Protein AF-A0A942CC70-F1 (afdb_monomer_lite)

Structure (mmCIF, N/CA/C/O backbone):
data_AF-A0A942CC70-F1
#
_entry.id   AF-A0A942CC70-F1
#
loop_
_atom_site.group_PDB
_atom_site.id
_atom_site.type_symbol
_atom_site.label_atom_id
_atom_site.label_alt_id
_atom_site.label_comp_id
_atom_site.label_asym_id
_atom_site.label_entity_id
_atom_site.label_seq_id
_atom_site.pdbx_PDB_ins_code
_atom_site.Cartn_x
_atom_site.Cartn_y
_atom_site.Cartn_z
_atom_site.occupancy
_atom_site.B_iso_or_equiv
_atom_site.auth_seq_id
_atom_site.auth_comp_id
_atom_site.auth_asym_id
_atom_site.auth_atom_id
_atom_site.pdbx_PDB_model_num
ATOM 1 N N . MET A 1 1 ? 4.344 -91.365 -15.772 1.00 37.94 1 MET A N 1
ATOM 2 C CA . MET A 1 1 ? 5.305 -90.809 -14.797 1.00 37.94 1 MET A CA 1
ATOM 3 C C . MET A 1 1 ? 4.805 -89.450 -14.337 1.00 37.94 1 MET A C 1
ATOM 5 O O . MET A 1 1 ? 4.577 -88.607 -15.185 1.00 37.94 1 MET A O 1
ATOM 9 N N . LYS A 1 2 ? 4.672 -89.314 -13.012 1.00 43.59 2 LYS A N 1
ATOM 10 C CA . LYS A 1 2 ? 4.713 -88.108 -12.162 1.00 43.59 2 LYS A CA 1
ATOM 11 C C . LYS A 1 2 ? 3.675 -86.978 -12.347 1.00 43.59 2 LYS A C 1
ATOM 13 O O . LYS A 1 2 ? 3.596 -86.308 -13.364 1.00 43.59 2 LYS A O 1
ATOM 18 N N . HIS A 1 3 ? 2.947 -86.806 -11.240 1.00 45.94 3 HIS A N 1
ATOM 19 C CA . HIS A 1 3 ? 2.042 -85.742 -10.806 1.00 45.94 3 HIS A CA 1
ATOM 20 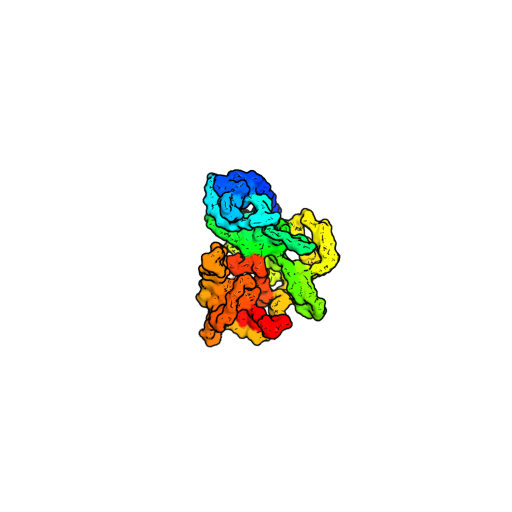C C . HIS A 1 3 ? 2.624 -84.320 -10.825 1.00 45.94 3 HIS A C 1
ATOM 22 O O . HIS A 1 3 ? 3.842 -84.167 -10.796 1.00 45.94 3 HIS A O 1
ATOM 28 N N . ILE A 1 4 ? 1.708 -83.338 -10.722 1.00 47.69 4 ILE A N 1
ATOM 29 C CA . ILE A 1 4 ? 1.671 -82.104 -9.883 1.00 47.69 4 ILE A CA 1
ATOM 30 C C . ILE A 1 4 ? 0.889 -81.058 -10.717 1.00 47.69 4 ILE A C 1
ATOM 32 O O . ILE A 1 4 ? 1.300 -80.746 -11.822 1.00 47.69 4 ILE A O 1
ATOM 36 N N . GLY A 1 5 ? -0.289 -80.532 -10.367 1.00 43.38 5 GLY A N 1
ATOM 37 C CA . GLY A 1 5 ? -0.848 -80.207 -9.057 1.00 43.38 5 GLY A CA 1
ATOM 38 C C . GLY A 1 5 ? -0.634 -78.718 -8.774 1.00 43.38 5 GLY A C 1
ATOM 39 O O . GLY A 1 5 ? 0.308 -78.396 -8.066 1.00 43.38 5 GLY A O 1
ATOM 40 N N . TRP A 1 6 ? -1.461 -77.819 -9.326 1.00 40.19 6 TRP A N 1
ATOM 41 C CA . TRP A 1 6 ? -1.481 -76.401 -8.933 1.00 40.19 6 TRP A CA 1
ATOM 42 C C . TRP A 1 6 ? -2.909 -75.952 -8.620 1.00 40.19 6 TRP A C 1
ATOM 44 O O . TRP A 1 6 ? -3.790 -75.920 -9.476 1.00 40.19 6 TRP A O 1
ATOM 54 N N . VAL A 1 7 ? -3.103 -75.660 -7.337 1.00 46.66 7 VAL A N 1
ATOM 55 C CA . VAL A 1 7 ? -4.292 -75.082 -6.717 1.00 46.66 7 VAL A CA 1
ATOM 56 C C . VAL A 1 7 ? -4.230 -73.570 -6.930 1.00 46.66 7 VAL A C 1
ATOM 58 O O . VAL A 1 7 ? -3.264 -72.934 -6.516 1.00 46.66 7 VAL A O 1
ATOM 61 N N . ALA A 1 8 ? -5.249 -72.988 -7.562 1.00 51.84 8 ALA A N 1
ATOM 62 C CA . ALA A 1 8 ? -5.415 -71.540 -7.631 1.00 51.84 8 ALA A CA 1
ATOM 63 C C . ALA A 1 8 ? -6.085 -71.054 -6.336 1.00 51.84 8 ALA A C 1
ATOM 65 O O . ALA A 1 8 ? -7.255 -71.342 -6.087 1.00 51.84 8 ALA A O 1
ATOM 66 N N . PHE A 1 9 ? -5.319 -70.354 -5.498 1.00 47.84 9 PHE A N 1
ATOM 67 C CA . PHE A 1 9 ? -5.803 -69.707 -4.281 1.00 47.84 9 PHE A CA 1
ATOM 68 C C . PHE A 1 9 ? -6.252 -68.271 -4.587 1.00 47.84 9 PHE A C 1
ATOM 70 O O . PHE A 1 9 ? -5.557 -67.514 -5.263 1.00 47.84 9 PHE A O 1
ATOM 77 N N . LEU A 1 10 ? -7.433 -67.931 -4.074 1.00 47.75 10 LEU A N 1
ATOM 78 C CA . LEU A 1 10 ? -8.076 -66.619 -4.084 1.00 47.75 10 LEU A CA 1
ATOM 79 C C . LEU A 1 10 ? -7.203 -65.508 -3.480 1.00 47.75 10 LEU A C 1
ATOM 81 O O . LEU A 1 10 ? -6.638 -65.678 -2.402 1.00 47.75 10 LEU A O 1
ATOM 85 N N . LEU A 1 11 ? -7.246 -64.322 -4.092 1.00 45.75 11 LEU A N 1
ATOM 86 C CA . LEU A 1 11 ? -6.985 -63.044 -3.425 1.00 45.75 11 LEU A CA 1
ATOM 87 C C . LEU A 1 11 ? -7.997 -62.011 -3.944 1.00 45.75 11 LEU A C 1
ATOM 89 O O . LEU A 1 11 ? -7.770 -61.308 -4.924 1.00 45.75 11 LEU A O 1
ATOM 93 N N . PHE A 1 12 ? -9.161 -61.972 -3.293 1.00 42.53 12 PHE A N 1
ATOM 94 C CA . PHE A 1 12 ? -10.112 -60.867 -3.399 1.00 42.53 12 PHE A CA 1
ATOM 95 C C . PHE A 1 12 ? -9.560 -59.706 -2.562 1.00 42.53 12 PHE A C 1
ATOM 97 O O . PHE A 1 12 ? -9.617 -59.732 -1.333 1.00 42.53 12 PHE A O 1
ATOM 104 N N . GLY A 1 13 ? -8.981 -58.706 -3.224 1.00 44.56 13 GLY A N 1
ATOM 105 C CA . GLY A 1 13 ? -8.627 -57.439 -2.595 1.00 44.56 13 GLY A CA 1
ATOM 106 C C . GLY A 1 13 ? -9.886 -56.609 -2.357 1.00 44.56 13 GLY A C 1
ATOM 107 O O . GLY A 1 13 ? -10.502 -56.130 -3.306 1.00 44.56 13 GLY A O 1
ATOM 108 N N . VAL A 1 14 ? -10.272 -56.442 -1.094 1.00 46.81 14 VAL A N 1
ATOM 109 C CA . VAL A 1 14 ? -11.284 -55.466 -0.679 1.00 46.81 14 VAL A CA 1
ATOM 110 C C . VAL A 1 14 ? -10.642 -54.080 -0.751 1.00 46.81 14 VAL A C 1
ATOM 112 O O . VAL A 1 14 ? -9.841 -53.707 0.103 1.00 46.81 14 VAL A O 1
ATOM 115 N N . LEU A 1 15 ? -10.971 -53.324 -1.799 1.00 44.62 15 LEU A N 1
ATOM 116 C CA . LEU A 1 15 ? -10.718 -51.887 -1.882 1.00 44.62 15 LEU A CA 1
ATOM 117 C C . LEU A 1 15 ? -11.630 -51.189 -0.868 1.00 44.62 15 LEU A C 1
ATOM 119 O O . LEU A 1 15 ? -12.802 -50.937 -1.136 1.00 44.62 15 LEU A O 1
ATOM 123 N N . VAL A 1 16 ? -11.094 -50.903 0.317 1.00 48.12 16 VAL A N 1
ATOM 124 C CA . VAL A 1 16 ? -11.711 -49.961 1.253 1.00 48.12 16 VAL A CA 1
ATOM 125 C C . VAL A 1 16 ? -11.539 -48.576 0.639 1.00 48.12 16 VAL A C 1
ATOM 127 O O . VAL A 1 16 ? -10.457 -47.992 0.689 1.00 48.12 16 VAL A O 1
ATOM 130 N N . GLY A 1 17 ? -12.591 -48.085 -0.015 1.00 43.41 17 GLY A N 1
ATOM 131 C CA . GLY A 1 17 ? -12.672 -46.699 -0.449 1.00 43.41 17 GLY A CA 1
ATOM 132 C C . GLY A 1 17 ? -12.581 -45.804 0.779 1.00 43.41 17 GLY A C 1
ATOM 133 O O . GLY A 1 17 ? -13.480 -45.803 1.616 1.00 43.41 17 GLY A O 1
ATOM 134 N N . ALA A 1 18 ? -11.476 -45.076 0.911 1.00 48.75 18 ALA A N 1
ATOM 135 C CA . ALA A 1 18 ? -11.402 -43.960 1.834 1.00 48.75 18 ALA A CA 1
ATOM 136 C C . ALA A 1 18 ? -12.346 -42.880 1.296 1.00 48.75 18 ALA A C 1
ATOM 138 O O . ALA A 1 18 ? -11.991 -42.134 0.385 1.00 48.75 18 ALA A O 1
ATOM 139 N N . GLU A 1 19 ? -13.570 -42.840 1.818 1.00 44.28 19 GLU A N 1
ATOM 140 C CA . GLU A 1 19 ? -14.441 -41.683 1.668 1.00 44.28 19 GLU A CA 1
ATOM 141 C C . GLU A 1 19 ? -13.730 -40.507 2.338 1.00 44.28 19 GLU A C 1
ATOM 143 O O . GLU A 1 19 ? -13.693 -40.374 3.563 1.00 44.28 19 GLU A O 1
ATOM 148 N N . THR A 1 20 ? -13.089 -39.668 1.529 1.00 46.25 20 THR A N 1
ATOM 149 C CA . THR A 1 20 ? -12.681 -38.336 1.945 1.00 46.25 20 THR A CA 1
ATOM 150 C C . THR A 1 20 ? -13.954 -37.590 2.310 1.00 46.25 20 THR A C 1
ATOM 152 O O . THR A 1 20 ? -14.669 -37.082 1.450 1.00 46.25 20 THR A O 1
ATOM 155 N N . ILE A 1 21 ? -14.256 -37.553 3.608 1.00 44.88 21 ILE A N 1
ATOM 156 C CA . ILE A 1 21 ? -15.253 -36.654 4.176 1.00 44.88 21 ILE A CA 1
ATOM 157 C C . ILE A 1 21 ? -14.775 -35.247 3.818 1.00 44.88 21 ILE A C 1
ATOM 159 O O . ILE A 1 21 ? -13.877 -34.700 4.459 1.00 44.88 21 ILE A O 1
ATOM 163 N N . ALA A 1 22 ? -15.324 -34.690 2.739 1.00 43.44 22 ALA A N 1
ATOM 164 C CA . ALA A 1 22 ? -15.139 -33.299 2.388 1.00 43.44 22 ALA A CA 1
ATOM 165 C C . ALA A 1 22 ? -15.713 -32.494 3.553 1.00 43.44 22 ALA A C 1
ATOM 167 O O . ALA A 1 22 ? -16.931 -32.405 3.719 1.00 43.44 22 ALA A O 1
ATOM 168 N N . MET A 1 23 ? -14.833 -31.983 4.419 1.00 41.12 23 MET A N 1
ATOM 169 C CA . MET A 1 23 ? -15.261 -31.085 5.476 1.00 41.12 23 MET A CA 1
ATOM 170 C C . MET A 1 23 ? -15.989 -29.917 4.805 1.00 41.12 23 MET A C 1
ATOM 172 O O . MET A 1 23 ? -15.429 -29.319 3.881 1.00 41.12 23 MET A O 1
ATOM 176 N N . PRO A 1 24 ? -17.233 -29.608 5.209 1.00 43.09 24 PRO A N 1
ATOM 177 C CA . PRO A 1 24 ? -17.956 -28.482 4.648 1.00 43.09 24 PRO A CA 1
ATOM 178 C C . PRO A 1 24 ? -17.124 -27.226 4.890 1.00 43.09 24 PRO A C 1
ATOM 180 O O . PRO A 1 24 ? -16.902 -26.831 6.037 1.00 43.09 24 PRO A O 1
ATOM 183 N N . GLN A 1 25 ? -16.623 -26.625 3.809 1.00 42.81 25 GLN A N 1
ATOM 184 C CA . GLN A 1 25 ? -15.933 -25.349 3.905 1.00 42.81 25 GLN A CA 1
ATOM 185 C C . GLN A 1 25 ? -16.930 -24.331 4.473 1.00 42.81 25 GLN A C 1
ATOM 187 O O . GLN A 1 25 ? -18.039 -24.211 3.938 1.00 42.81 25 GLN A O 1
ATOM 192 N N . PRO A 1 26 ? -16.597 -23.624 5.567 1.00 48.22 26 PRO A N 1
ATOM 193 C CA . PRO A 1 26 ? -17.474 -22.594 6.091 1.00 48.22 26 PRO A CA 1
ATOM 194 C C . PRO A 1 26 ? -17.706 -21.570 4.982 1.00 48.22 26 PRO A C 1
ATOM 196 O O . PRO A 1 26 ? -16.753 -21.020 4.433 1.00 48.22 26 PRO A O 1
ATOM 199 N N . ALA A 1 27 ? -18.976 -21.343 4.634 1.00 49.72 27 ALA A N 1
ATOM 200 C CA . ALA A 1 27 ? -19.355 -20.322 3.670 1.00 49.72 27 ALA A CA 1
ATOM 201 C C . ALA A 1 27 ? -18.662 -19.011 4.062 1.00 49.72 27 ALA A C 1
ATOM 203 O O . ALA A 1 27 ? -18.866 -18.509 5.173 1.00 49.72 27 ALA A O 1
ATOM 204 N N . SER A 1 28 ? -17.799 -18.515 3.172 1.00 51.44 28 SER A N 1
ATOM 205 C CA . SER A 1 28 ? -17.046 -17.279 3.364 1.00 51.44 28 SER A CA 1
ATOM 206 C C . SER A 1 28 ? -18.022 -16.177 3.774 1.00 51.44 28 SER A C 1
ATOM 208 O O . SER A 1 28 ? -18.921 -15.799 3.019 1.00 51.44 28 SER A O 1
ATOM 210 N N . LYS A 1 29 ? -17.901 -15.718 5.023 1.00 66.44 29 LYS A N 1
ATOM 211 C CA . LYS A 1 29 ? -18.723 -14.622 5.530 1.00 66.44 29 LYS A CA 1
ATOM 212 C C . LYS A 1 29 ? -18.276 -13.361 4.809 1.00 66.44 29 LYS A C 1
ATOM 214 O O . LYS A 1 29 ? -17.082 -13.080 4.750 1.00 66.44 29 LYS A O 1
ATOM 219 N N . GLN A 1 30 ? -19.241 -12.619 4.270 1.00 75.75 30 GLN A N 1
ATOM 220 C CA . GLN A 1 30 ? -18.970 -11.319 3.672 1.00 75.75 30 GLN A CA 1
ATOM 221 C C . GLN A 1 30 ? -18.180 -10.427 4.647 1.00 75.75 30 GLN A C 1
ATOM 223 O O . GLN A 1 30 ? -18.385 -10.540 5.865 1.00 75.75 30 GLN A O 1
ATOM 228 N N . PRO A 1 31 ? -17.310 -9.547 4.119 1.00 85.12 31 PRO A N 1
ATOM 229 C CA . PRO A 1 31 ? -16.595 -8.572 4.925 1.00 85.12 31 PRO A CA 1
ATOM 230 C C . PRO A 1 31 ? -17.557 -7.814 5.849 1.00 85.12 31 PRO A C 1
ATOM 232 O O . PRO A 1 31 ? -18.633 -7.390 5.422 1.00 85.12 31 PRO A O 1
ATOM 235 N N . ARG A 1 32 ? -17.191 -7.638 7.122 1.00 90.94 32 ARG A N 1
ATOM 236 C CA . ARG A 1 32 ? -17.987 -6.825 8.055 1.00 90.94 32 ARG A CA 1
ATOM 237 C C . ARG A 1 32 ? -17.405 -5.432 8.150 1.00 90.94 32 ARG A C 1
ATOM 239 O O . ARG A 1 32 ? -16.282 -5.272 8.616 1.00 90.94 32 ARG A O 1
ATOM 246 N N . LEU A 1 33 ? -18.190 -4.446 7.730 1.00 93.31 33 LEU A N 1
ATOM 247 C CA . LEU A 1 33 ? -17.786 -3.049 7.709 1.00 93.31 33 LEU A CA 1
ATOM 248 C C . LEU A 1 33 ? -18.341 -2.286 8.914 1.00 93.31 33 LEU A C 1
ATOM 250 O O . LEU A 1 33 ? -19.533 -2.357 9.215 1.00 93.31 33 LEU A O 1
ATOM 254 N N . TYR A 1 34 ? -17.480 -1.508 9.557 1.00 96.88 34 TYR A N 1
ATOM 255 C CA . TYR A 1 34 ? -17.795 -0.716 10.734 1.00 96.88 34 TYR A CA 1
ATOM 256 C C . TYR A 1 34 ? -17.445 0.754 10.503 1.00 96.88 34 TYR A C 1
ATOM 258 O O . TYR A 1 34 ? -16.394 1.082 9.951 1.00 96.88 34 TYR A O 1
ATOM 266 N N . LYS A 1 35 ? -18.324 1.648 10.963 1.00 96.06 35 LYS A N 1
ATOM 267 C CA . LYS A 1 35 ? -18.142 3.102 10.891 1.00 96.06 35 LYS A CA 1
ATOM 268 C C . LYS A 1 35 ? -17.915 3.688 12.287 1.00 96.06 35 LYS A C 1
ATOM 270 O O . LYS A 1 35 ? -18.495 3.185 13.255 1.00 96.06 35 LYS A O 1
ATOM 275 N N . PRO A 1 36 ? -17.085 4.732 12.412 1.00 97.69 36 PRO A N 1
ATOM 276 C CA . PRO A 1 36 ? -16.727 5.293 13.700 1.00 97.69 36 PRO A CA 1
ATOM 277 C C . PRO A 1 36 ? -17.856 6.120 14.303 1.00 97.69 36 PRO A C 1
ATOM 279 O O . PRO A 1 36 ? -18.685 6.717 13.619 1.00 97.69 36 PRO A O 1
ATOM 282 N N . SER A 1 37 ? -17.847 6.178 15.628 1.00 97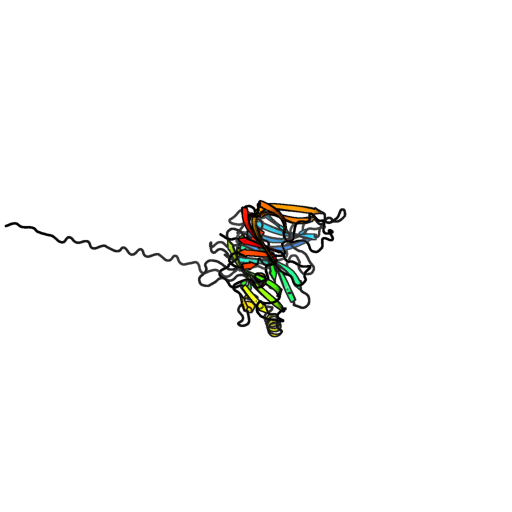.56 37 SER A N 1
ATOM 283 C CA . SER A 1 37 ? -18.745 6.993 16.443 1.00 97.56 37 SER A CA 1
ATOM 284 C C . SER A 1 37 ? -17.920 7.912 17.345 1.00 97.56 37 SER A C 1
ATOM 286 O O . SER A 1 37 ? -16.841 7.496 17.773 1.00 97.56 37 SER A O 1
ATOM 288 N N . PRO A 1 38 ? -18.381 9.138 17.658 1.00 97.88 38 PRO A N 1
ATOM 289 C CA . PRO A 1 38 ? -17.680 10.016 18.593 1.00 97.88 38 PRO A CA 1
ATOM 290 C C . PRO A 1 38 ? -17.299 9.309 19.900 1.00 97.88 38 PRO A C 1
ATOM 292 O O . PRO A 1 38 ? -18.074 8.530 20.470 1.00 97.88 38 PRO A O 1
ATOM 295 N N . ALA A 1 39 ? -16.104 9.602 20.398 1.00 96.75 39 ALA A N 1
ATOM 296 C CA . ALA A 1 39 ? -15.567 9.049 21.627 1.00 96.75 39 ALA A CA 1
ATOM 297 C C . ALA A 1 39 ? -14.959 10.150 22.492 1.00 96.75 39 ALA A C 1
ATOM 299 O O . ALA A 1 39 ? -14.573 11.205 22.011 1.00 96.75 39 ALA A O 1
ATOM 300 N N . LYS A 1 40 ? -14.846 9.871 23.789 1.00 94.31 40 LYS A N 1
ATOM 301 C CA . LYS A 1 40 ? -13.978 10.629 24.686 1.00 94.31 40 LYS A CA 1
ATOM 302 C C . LYS A 1 40 ? -12.866 9.699 25.132 1.00 94.31 40 LYS A C 1
ATOM 304 O O . LYS A 1 40 ? -13.157 8.613 25.641 1.00 94.31 40 LYS A O 1
ATOM 309 N N . ILE A 1 41 ? -11.629 10.116 24.912 1.00 91.88 41 ILE A N 1
ATOM 310 C CA . ILE A 1 41 ? -10.421 9.426 25.357 1.00 91.88 41 ILE A CA 1
ATOM 311 C C . ILE A 1 41 ? -9.627 10.466 26.142 1.00 91.88 41 ILE A C 1
ATOM 313 O O . ILE A 1 41 ? -9.479 11.596 25.682 1.00 91.88 41 ILE A O 1
ATOM 317 N N . ALA A 1 42 ? -9.199 10.122 27.358 1.00 88.94 42 ALA A N 1
ATOM 318 C CA . ALA A 1 42 ? -8.385 11.030 28.164 1.00 88.94 42 ALA A CA 1
ATOM 319 C C . ALA A 1 42 ? -7.141 11.448 27.366 1.00 88.94 42 ALA A C 1
ATOM 321 O O . ALA A 1 42 ? -6.615 10.605 26.653 1.00 88.94 42 ALA A O 1
ATOM 322 N N . THR A 1 43 ? -6.714 12.709 27.502 1.00 87.81 43 THR A N 1
ATOM 323 C CA . THR A 1 43 ? -5.572 13.343 26.798 1.00 87.81 43 THR A CA 1
ATOM 324 C C . THR A 1 43 ? -5.742 13.626 25.298 1.00 87.81 43 THR A C 1
ATOM 326 O O . THR A 1 43 ? -4.810 14.136 24.683 1.00 87.81 43 THR A O 1
ATOM 329 N N . PHE A 1 44 ? -6.915 13.364 24.711 1.00 93.62 44 PHE A N 1
ATOM 330 C CA . PHE A 1 44 ? -7.210 13.690 23.310 1.00 93.62 44 PHE A CA 1
ATOM 331 C C . PHE A 1 44 ? -8.331 14.731 23.213 1.00 93.62 44 PHE A C 1
ATOM 333 O O . PHE A 1 44 ? -9.326 14.647 23.939 1.00 93.62 44 PHE A O 1
ATOM 340 N N . GLU A 1 45 ? -8.169 15.707 22.319 1.00 94.12 45 GLU A N 1
ATOM 341 C CA . GLU A 1 45 ? -9.143 16.792 22.117 1.00 94.12 45 GLU A CA 1
ATOM 342 C C . GLU A 1 45 ? -10.306 16.387 21.200 1.00 94.12 45 GLU A C 1
ATOM 344 O O . GLU A 1 45 ? -11.439 16.825 21.398 1.00 94.12 45 GLU A O 1
ATOM 349 N N . ASP A 1 46 ? -10.043 15.493 20.245 1.00 95.88 46 ASP A N 1
ATOM 350 C CA . ASP A 1 46 ? -11.036 14.896 19.356 1.00 95.88 46 ASP A CA 1
ATOM 351 C C . ASP A 1 46 ? -10.747 13.404 19.195 1.00 95.88 46 ASP A C 1
ATOM 353 O O . ASP A 1 46 ? -9.592 12.979 19.098 1.00 95.88 46 ASP A O 1
ATOM 357 N N . ALA A 1 47 ? -11.798 12.591 19.199 1.00 97.56 47 ALA A N 1
ATOM 358 C CA . ALA A 1 47 ? -11.677 11.153 19.056 1.00 97.56 47 ALA A CA 1
ATOM 359 C C . ALA A 1 47 ? -12.955 10.528 18.499 1.00 97.56 47 ALA A C 1
ATOM 361 O O . ALA A 1 47 ? -14.080 10.878 18.869 1.00 97.56 47 ALA A O 1
ATOM 362 N N . ALA A 1 48 ? -12.780 9.493 17.686 1.00 98.38 48 ALA A N 1
ATOM 363 C CA . ALA A 1 48 ? -13.851 8.586 17.317 1.00 98.38 48 ALA A CA 1
ATOM 364 C C . ALA A 1 48 ? -13.390 7.137 17.460 1.00 98.38 48 ALA A C 1
ATOM 366 O O . ALA A 1 48 ? -12.200 6.825 17.433 1.00 98.38 48 ALA A O 1
ATOM 367 N N . ARG A 1 49 ? -14.352 6.238 17.654 1.00 97.81 49 ARG A N 1
ATOM 368 C CA . ARG A 1 49 ? -14.101 4.823 17.910 1.00 97.81 49 ARG A CA 1
ATOM 369 C C . ARG A 1 49 ? -15.052 3.917 17.163 1.00 97.81 49 ARG A C 1
ATOM 371 O O . ARG A 1 49 ? -16.238 4.221 17.005 1.00 97.81 49 ARG A O 1
ATOM 378 N N . ILE A 1 50 ? -14.528 2.752 16.830 1.00 98.38 50 ILE A N 1
ATOM 379 C CA . ILE A 1 50 ? -15.264 1.589 16.365 1.00 98.38 50 ILE A CA 1
ATOM 380 C C . ILE A 1 50 ? -15.165 0.516 17.441 1.00 98.38 50 ILE A C 1
ATOM 382 O O . ILE A 1 50 ? -14.072 0.192 17.904 1.00 98.38 50 ILE A O 1
ATOM 386 N N . ALA A 1 51 ? -16.311 -0.028 17.847 1.00 97.44 51 ALA A N 1
ATOM 387 C CA . ALA A 1 51 ? -16.376 -1.190 18.722 1.00 97.44 51 ALA A CA 1
ATOM 388 C C . ALA A 1 51 ? -16.567 -2.455 17.878 1.00 97.44 51 ALA A C 1
ATOM 390 O O . ALA A 1 51 ? -17.492 -2.534 17.072 1.00 97.44 51 ALA A O 1
ATOM 391 N N . LEU A 1 52 ? -15.701 -3.438 18.097 1.00 96.62 52 LEU A N 1
ATOM 392 C CA . LEU A 1 52 ? -15.718 -4.746 17.453 1.00 96.62 52 LEU A CA 1
ATOM 393 C C . LEU A 1 52 ? -16.144 -5.827 18.457 1.00 96.62 52 LEU A C 1
ATOM 395 O O . LEU A 1 52 ? -16.240 -5.601 19.670 1.00 96.62 52 LEU A O 1
ATOM 399 N N . ALA A 1 53 ? -16.396 -7.035 17.953 1.00 92.88 53 ALA A N 1
ATOM 400 C CA . ALA A 1 53 ? -16.705 -8.182 18.800 1.00 92.88 53 ALA A CA 1
ATOM 401 C C . ALA A 1 53 ? -15.557 -8.490 19.783 1.00 92.88 53 ALA A C 1
ATOM 403 O O . ALA A 1 53 ? -14.385 -8.237 19.496 1.00 92.88 53 ALA A O 1
ATOM 404 N N . GLY A 1 54 ? -15.892 -9.056 20.949 1.00 92.44 54 GLY A N 1
ATOM 405 C CA . GLY A 1 54 ? -14.906 -9.403 21.983 1.00 92.44 54 GLY A CA 1
ATOM 406 C C . GLY A 1 54 ? -14.366 -8.204 22.774 1.00 92.44 54 GLY A C 1
ATOM 407 O O . GLY A 1 54 ? -13.302 -8.299 23.384 1.00 92.44 54 GLY A O 1
ATOM 408 N N . GLY A 1 55 ? -15.075 -7.068 22.745 1.00 94.94 55 GLY A N 1
ATOM 409 C CA . GLY A 1 55 ? -14.705 -5.858 23.485 1.00 94.94 55 GLY A CA 1
ATOM 410 C C . GLY A 1 55 ? -13.492 -5.117 22.920 1.00 94.94 55 GLY A C 1
ATOM 411 O O . GLY A 1 55 ? -12.982 -4.214 23.587 1.00 94.94 55 GLY A O 1
ATOM 412 N N . LEU A 1 56 ? -13.037 -5.496 21.721 1.00 97.44 56 LEU A N 1
ATOM 413 C CA . LEU A 1 56 ? -11.973 -4.817 20.996 1.00 97.44 56 LEU A CA 1
ATOM 414 C C . LEU A 1 56 ? -12.488 -3.484 20.439 1.00 97.44 56 LEU A C 1
ATOM 416 O O . LEU A 1 56 ? -13.639 -3.373 20.013 1.00 97.44 56 LEU A O 1
ATOM 420 N N . ARG A 1 57 ? -11.646 -2.456 20.457 1.00 97.75 57 ARG A N 1
ATOM 421 C CA . ARG A 1 57 ? -11.949 -1.122 19.944 1.00 97.75 57 ARG A CA 1
ATOM 422 C C . ARG A 1 57 ? -10.778 -0.608 19.125 1.00 97.75 57 ARG A C 1
ATOM 424 O O . ARG A 1 57 ? -9.636 -0.776 19.541 1.00 97.75 57 ARG A O 1
ATOM 431 N N . VAL A 1 58 ? -11.084 0.048 18.013 1.00 98.25 58 VAL A N 1
ATOM 432 C CA . VAL A 1 58 ? -10.123 0.824 17.224 1.00 98.25 58 VAL A CA 1
ATOM 433 C C . VAL A 1 58 ? -10.563 2.277 17.289 1.00 98.25 58 VAL A C 1
ATOM 435 O O . VAL A 1 58 ? -11.700 2.601 16.939 1.00 98.25 58 VAL A O 1
ATOM 438 N N . CYS A 1 59 ? -9.686 3.139 17.777 1.00 98.25 59 CYS A N 1
ATOM 439 C CA . CYS A 1 59 ? -9.943 4.561 17.933 1.00 98.25 59 CYS A CA 1
ATOM 440 C C . CYS A 1 59 ? -8.991 5.354 17.048 1.00 98.25 59 CYS A C 1
ATOM 442 O O . CYS A 1 59 ? -7.828 4.985 16.943 1.00 98.25 59 CYS A O 1
ATOM 444 N N . LYS A 1 60 ? -9.470 6.459 16.481 1.00 98.38 60 LYS A N 1
ATOM 445 C CA . LYS A 1 60 ? -8.636 7.517 15.909 1.00 98.38 60 LYS A CA 1
ATOM 446 C C . LYS A 1 60 ? -8.797 8.751 16.781 1.00 98.38 60 LYS A C 1
ATOM 448 O O . LYS A 1 60 ? -9.932 9.131 17.078 1.00 98.38 60 LYS A O 1
ATOM 453 N N . ALA A 1 61 ? -7.694 9.336 17.224 1.00 97.50 61 ALA A N 1
ATOM 454 C CA . ALA A 1 61 ? -7.718 10.437 18.174 1.00 97.50 61 ALA A CA 1
ATOM 455 C C . ALA A 1 61 ? -6.612 11.458 17.899 1.00 97.50 61 ALA A C 1
ATOM 457 O O . ALA A 1 61 ? -5.540 11.096 17.417 1.00 97.50 61 ALA A O 1
ATOM 458 N N . LYS A 1 62 ? -6.890 12.725 18.209 1.00 96.56 62 LYS A N 1
ATOM 459 C CA . LYS A 1 62 ? -5.974 13.856 18.042 1.00 96.56 62 LYS A CA 1
ATOM 460 C C . LYS A 1 62 ? -5.429 14.298 19.394 1.00 96.56 62 LYS A C 1
ATOM 462 O O . LYS A 1 62 ? -6.209 14.603 20.302 1.00 96.56 62 LYS A O 1
ATOM 467 N N . VAL A 1 63 ? -4.110 14.252 19.549 1.00 91.94 63 VAL A N 1
ATOM 468 C CA . VAL A 1 63 ? -3.416 14.630 20.782 1.00 91.94 63 VAL A CA 1
ATOM 469 C C . VAL A 1 63 ? -3.618 16.126 21.007 1.00 91.94 63 VAL A C 1
ATOM 471 O O . VAL A 1 63 ? -3.455 16.924 20.081 1.00 91.94 63 VAL A O 1
ATOM 474 N N . ALA A 1 64 ? -4.011 16.498 22.228 1.00 85.25 64 ALA A N 1
ATOM 475 C CA . ALA A 1 64 ? -4.131 17.903 22.600 1.00 85.25 64 ALA A CA 1
ATOM 476 C C . ALA A 1 64 ? -2.768 18.605 22.458 1.00 85.25 64 ALA A C 1
ATOM 478 O O . ALA A 1 64 ? -1.726 18.000 22.699 1.00 85.25 64 ALA A O 1
ATOM 479 N N . ASP A 1 65 ? -2.778 19.875 22.064 1.00 81.81 65 ASP A N 1
ATOM 480 C CA . ASP A 1 65 ? -1.607 20.759 21.940 1.00 81.81 65 ASP A CA 1
ATOM 481 C C . ASP A 1 65 ? -0.631 20.457 20.783 1.00 81.81 65 ASP A C 1
ATOM 483 O O . ASP A 1 65 ? -0.225 21.395 20.099 1.00 81.81 65 ASP A O 1
ATOM 487 N N . SER A 1 66 ? -0.274 19.195 20.504 1.00 83.69 66 SER A N 1
ATOM 488 C CA . SER A 1 66 ? 0.607 18.854 19.364 1.00 83.69 66 SER A CA 1
ATOM 489 C C . SER A 1 66 ? -0.148 18.740 18.040 1.00 83.69 66 SER A C 1
ATOM 491 O O . SER A 1 66 ? 0.411 18.936 16.963 1.00 83.69 66 SER A O 1
ATOM 493 N N . GLY A 1 67 ? -1.434 18.394 18.116 1.00 83.69 67 GLY A N 1
ATOM 494 C CA . GLY A 1 67 ? -2.274 18.107 16.964 1.00 83.69 67 GLY A CA 1
ATOM 495 C C . GLY A 1 67 ? -1.926 16.818 16.214 1.00 83.69 67 GLY A C 1
ATOM 496 O O . GLY A 1 67 ? -2.540 16.546 15.181 1.00 83.69 67 GLY A O 1
ATOM 497 N N . GLU A 1 68 ? -0.994 16.015 16.734 1.00 89.06 68 GLU A N 1
ATOM 498 C CA . GLU A 1 68 ? -0.632 14.710 16.181 1.00 89.06 68 GLU A CA 1
ATOM 499 C C . GLU A 1 68 ? -1.800 13.723 16.282 1.00 89.06 68 GLU A C 1
ATOM 501 O O . GLU A 1 68 ? -2.539 13.686 17.270 1.00 89.06 68 GLU A O 1
ATOM 506 N N . GLY A 1 69 ? -1.968 12.896 15.253 1.00 94.81 69 GLY A N 1
ATOM 507 C CA . GLY A 1 69 ? -2.986 11.857 15.227 1.00 94.81 69 GLY A CA 1
ATOM 508 C C . GLY A 1 69 ? -2.450 10.509 15.668 1.00 94.81 69 GLY A C 1
ATOM 509 O O . GLY A 1 69 ? -1.367 10.106 15.261 1.00 94.81 69 GLY A O 1
ATOM 510 N N . LYS A 1 70 ? -3.252 9.754 16.418 1.00 97.31 70 LYS A N 1
ATOM 511 C CA . LYS A 1 70 ? -2.968 8.354 16.746 1.00 97.31 70 LYS A CA 1
ATOM 512 C C . LYS A 1 70 ? -4.155 7.463 16.427 1.00 97.31 70 LYS A C 1
ATOM 514 O O . LYS A 1 70 ? -5.305 7.797 16.731 1.00 97.31 70 LYS A O 1
ATOM 519 N N . PHE A 1 71 ? -3.862 6.289 15.885 1.00 98.19 71 PHE A N 1
ATOM 520 C CA . PHE A 1 71 ? -4.734 5.134 16.004 1.00 98.19 71 PHE A CA 1
ATOM 521 C C . PHE A 1 71 ? -4.393 4.376 17.282 1.00 98.19 71 PHE A C 1
ATOM 523 O O . PHE A 1 71 ? -3.225 4.168 17.591 1.00 98.19 71 PHE A O 1
ATOM 530 N N . ILE A 1 72 ? -5.418 3.951 18.018 1.00 97.75 72 ILE A N 1
ATOM 531 C CA . ILE A 1 72 ? -5.280 3.258 19.301 1.00 97.75 72 ILE A CA 1
ATOM 532 C C . ILE A 1 72 ? -6.153 2.010 19.271 1.00 97.75 72 ILE A C 1
ATOM 534 O O . ILE A 1 72 ? -7.365 2.093 19.047 1.00 97.75 72 ILE A O 1
ATOM 538 N N . VAL A 1 73 ? -5.557 0.854 19.550 1.00 98.06 73 VAL A N 1
ATOM 539 C CA . VAL A 1 73 ? -6.277 -0.415 19.687 1.00 98.06 73 VAL A CA 1
ATOM 540 C C . VAL A 1 73 ? -6.420 -0.746 21.162 1.00 98.06 73 VAL A C 1
ATOM 542 O O . VAL A 1 73 ? -5.436 -0.782 21.898 1.00 98.06 73 VAL A O 1
ATOM 545 N N . GLN A 1 74 ? -7.650 -0.992 21.613 1.00 97.38 74 GLN A N 1
ATOM 546 C CA . GLN A 1 74 ? -7.951 -1.257 23.019 1.00 97.38 74 GLN A CA 1
ATOM 547 C C . GLN A 1 74 ? -8.803 -2.509 23.199 1.00 97.38 74 GLN A C 1
ATOM 549 O O . GLN A 1 74 ? -9.738 -2.737 22.437 1.00 97.38 74 GLN A O 1
ATOM 554 N N . GLN A 1 75 ? -8.564 -3.268 24.267 1.00 96.50 75 GLN A N 1
ATOM 555 C CA . GLN A 1 75 ? -9.423 -4.378 24.676 1.00 96.50 75 GLN A CA 1
ATOM 556 C C . GLN A 1 75 ? -9.591 -4.390 26.195 1.00 96.50 75 GLN A C 1
ATOM 558 O O . GLN A 1 75 ? -8.627 -4.250 26.945 1.00 96.50 75 GLN A O 1
ATOM 563 N N . GLY A 1 76 ? -10.837 -4.508 26.666 1.00 92.31 76 GLY A N 1
ATOM 564 C CA . GLY A 1 76 ? -11.124 -4.527 28.107 1.00 92.31 76 GLY A CA 1
ATOM 565 C C . GLY A 1 76 ? -10.637 -3.276 28.856 1.00 92.31 76 GLY A C 1
ATOM 566 O O . GLY A 1 76 ? -10.277 -3.363 30.023 1.00 92.31 76 GLY A O 1
ATOM 567 N N . GLY A 1 77 ? -10.572 -2.125 28.175 1.00 89.88 77 GLY A N 1
ATOM 568 C CA . GLY A 1 77 ? -10.080 -0.861 28.739 1.00 89.88 77 GLY A CA 1
ATOM 569 C C . GLY A 1 77 ? -8.556 -0.695 28.748 1.00 89.88 77 GLY A C 1
ATOM 570 O O . GLY A 1 77 ? -8.085 0.360 29.158 1.00 89.88 77 GLY A O 1
ATOM 571 N N . LYS A 1 78 ? -7.787 -1.686 28.281 1.00 94.88 78 LYS A N 1
ATOM 572 C CA . LYS A 1 78 ? -6.327 -1.596 28.135 1.00 94.88 78 LYS A CA 1
ATOM 573 C C . LYS A 1 78 ? -5.952 -1.270 26.694 1.00 94.88 78 LYS A C 1
ATOM 575 O O . LYS A 1 78 ? -6.531 -1.851 25.777 1.00 94.88 78 LYS A O 1
ATOM 580 N N . THR A 1 79 ? -4.976 -0.388 26.502 1.00 96.81 79 THR A N 1
ATOM 581 C CA . THR A 1 79 ? -4.342 -0.171 25.195 1.00 96.81 79 THR A CA 1
ATOM 582 C C . THR A 1 79 ? -3.445 -1.360 24.868 1.00 96.81 79 THR A C 1
ATOM 584 O O . THR A 1 79 ? -2.613 -1.750 25.684 1.00 96.81 79 THR A O 1
ATOM 587 N N . LEU A 1 80 ? -3.656 -1.952 23.695 1.00 97.44 80 LEU A N 1
ATOM 588 C CA . LEU A 1 80 ? -2.850 -3.050 23.160 1.00 97.44 80 LEU A CA 1
ATOM 589 C C . LEU A 1 80 ? -1.709 -2.530 22.282 1.00 97.44 80 LEU A C 1
ATOM 591 O O . LEU A 1 80 ? -0.638 -3.127 22.268 1.00 97.44 80 LEU A O 1
ATOM 595 N N . GLY A 1 81 ? -1.938 -1.421 21.577 1.00 97.19 81 GLY A N 1
ATOM 596 C CA . GLY A 1 81 ? -0.938 -0.765 20.748 1.00 97.19 81 GLY A CA 1
ATOM 597 C C . GLY A 1 81 ? -1.490 0.450 20.014 1.00 97.19 81 GLY A C 1
ATOM 598 O O . GLY A 1 81 ? -2.695 0.725 20.053 1.00 97.19 81 GLY A O 1
ATOM 599 N N . GLU A 1 82 ? -0.587 1.176 19.365 1.00 97.19 82 GLU A N 1
ATOM 600 C CA . GLU A 1 82 ? -0.862 2.444 18.697 1.00 97.19 82 GLU A CA 1
ATOM 601 C C . GLU A 1 82 ? 0.073 2.666 17.505 1.00 97.19 82 GLU A C 1
ATOM 603 O O . GLU A 1 82 ? 1.141 2.058 17.415 1.00 97.19 82 GLU A O 1
ATOM 608 N N . TRP A 1 83 ? -0.353 3.517 16.575 1.00 97.00 83 TRP A N 1
ATOM 609 C CA . TRP A 1 83 ? 0.456 4.002 15.456 1.00 97.00 83 TRP A CA 1
ATOM 610 C C . TRP A 1 83 ? -0.042 5.376 15.001 1.00 97.00 83 TRP A C 1
ATOM 612 O O . TRP A 1 83 ? -1.109 5.827 15.423 1.00 97.00 83 TRP A O 1
ATOM 622 N N . GLU A 1 84 ? 0.733 6.051 14.152 1.00 95.88 84 GLU A N 1
ATOM 623 C CA . GLU A 1 84 ? 0.369 7.376 13.642 1.00 95.88 84 GLU A CA 1
ATOM 624 C C . GLU A 1 84 ? -0.929 7.348 12.829 1.00 95.88 84 GLU A C 1
ATOM 626 O O . GLU A 1 84 ? -1.154 6.455 12.009 1.00 95.88 84 GLU A O 1
ATOM 631 N N . ALA A 1 85 ? -1.756 8.370 13.030 1.00 96.69 85 ALA A N 1
ATOM 632 C CA . ALA A 1 85 ? -2.910 8.687 12.200 1.00 96.69 85 ALA A CA 1
ATOM 633 C C . ALA A 1 85 ? -2.733 10.076 11.584 1.00 96.69 85 ALA A C 1
ATOM 635 O O . ALA A 1 85 ? -2.108 10.959 12.172 1.00 96.69 85 ALA A O 1
ATOM 636 N N . GLN A 1 86 ? -3.327 10.300 10.419 1.00 94.81 86 GLN A N 1
ATOM 637 C CA . GLN A 1 86 ? -3.282 11.601 9.766 1.00 94.81 86 GLN A CA 1
ATOM 638 C C . GLN A 1 86 ? -4.482 12.454 10.166 1.00 94.81 86 GLN A C 1
ATOM 640 O O . GLN A 1 86 ? -5.628 12.020 10.080 1.00 94.81 86 GLN A O 1
ATOM 645 N N . PHE A 1 87 ? -4.221 13.700 10.555 1.00 93.88 87 PHE A N 1
ATOM 646 C CA . PHE A 1 87 ? -5.245 14.735 10.652 1.00 93.88 87 PHE A CA 1
ATOM 647 C C . PHE A 1 87 ? -4.955 15.812 9.617 1.00 93.88 87 PHE A C 1
ATOM 649 O O . PHE A 1 87 ? -3.837 16.311 9.511 1.00 93.88 87 PHE A O 1
ATOM 656 N N . SER A 1 88 ? -5.960 16.146 8.818 1.00 91.69 88 SER A N 1
ATOM 657 C CA . SER A 1 88 ? -5.846 17.127 7.742 1.00 91.69 88 SER A CA 1
ATOM 658 C C . SER A 1 88 ? -7.201 17.782 7.494 1.00 91.69 88 SER A C 1
ATOM 660 O O . SER A 1 88 ? -8.206 17.412 8.098 1.00 91.69 88 SER A O 1
ATOM 662 N N . VAL A 1 89 ? -7.259 18.719 6.550 1.00 91.56 89 VAL A N 1
ATOM 663 C CA . VAL A 1 89 ? -8.533 19.300 6.089 1.00 91.56 89 VAL A CA 1
ATOM 664 C C . VAL A 1 89 ? -9.499 18.258 5.501 1.00 91.56 89 VAL A C 1
ATOM 666 O O . VAL A 1 89 ? -10.692 18.526 5.409 1.00 91.56 89 VAL A O 1
ATOM 669 N N . TYR A 1 90 ? -8.997 17.077 5.122 1.00 92.25 90 TYR A N 1
ATOM 670 C CA . TYR A 1 90 ? -9.790 15.959 4.603 1.00 92.25 90 TYR A CA 1
ATOM 671 C C . TYR A 1 90 ? -9.968 14.822 5.612 1.00 92.25 90 TYR A C 1
ATOM 673 O O . TYR A 1 90 ? -10.774 13.929 5.367 1.00 92.25 90 TYR A O 1
ATOM 681 N N . SER A 1 91 ? -9.216 14.826 6.716 1.00 95.25 91 SER A N 1
ATOM 682 C CA . SER A 1 91 ? -9.147 13.702 7.642 1.00 95.25 91 SER A CA 1
ATOM 683 C C . SER A 1 91 ? -9.329 14.162 9.082 1.00 95.25 91 SER A C 1
ATOM 685 O O . SER A 1 91 ? -8.409 14.688 9.705 1.00 95.25 91 SER A O 1
ATOM 687 N N . ASP A 1 92 ? -10.532 13.958 9.608 1.00 96.19 92 ASP A N 1
ATOM 688 C CA . ASP A 1 92 ? -10.876 14.172 11.015 1.00 96.19 92 ASP A CA 1
ATOM 689 C C . ASP A 1 92 ? -10.866 12.848 11.808 1.00 96.19 92 ASP A C 1
ATOM 691 O O . ASP A 1 92 ? -10.520 11.777 11.289 1.00 96.19 92 ASP A O 1
ATOM 695 N N . ALA A 1 93 ? -11.289 12.886 13.076 1.00 97.69 93 ALA A N 1
ATOM 696 C CA . ALA A 1 93 ? -11.338 11.688 13.909 1.00 97.69 93 ALA A CA 1
ATOM 697 C C . ALA A 1 93 ? -12.314 10.616 13.387 1.00 97.69 93 ALA A C 1
ATOM 699 O O . ALA A 1 93 ? -12.160 9.446 13.723 1.00 97.69 93 ALA A O 1
ATOM 700 N N . LYS A 1 94 ? -13.304 10.972 12.556 1.00 98.19 94 LYS A N 1
ATOM 701 C CA . LYS A 1 94 ? -14.282 10.043 11.958 1.00 98.19 94 LYS A CA 1
ATOM 702 C C . LYS A 1 94 ? -13.909 9.599 10.546 1.00 98.19 94 LYS A C 1
ATOM 704 O O . LYS A 1 94 ? -14.611 8.765 9.976 1.00 98.19 94 LYS A O 1
ATOM 709 N N . SER A 1 95 ? -12.824 10.120 9.985 1.00 97.56 95 SER A N 1
ATOM 710 C CA . SER A 1 95 ? -12.395 9.871 8.607 1.00 97.56 95 SER A CA 1
ATOM 711 C C . SER A 1 95 ? -11.656 8.539 8.464 1.00 97.56 95 SER A C 1
ATOM 713 O O . SER A 1 95 ? -10.562 8.459 7.908 1.00 97.56 95 SER A O 1
ATOM 715 N N . PHE A 1 96 ? -12.250 7.476 9.001 1.00 98.44 96 PHE A N 1
ATOM 716 C CA . PHE A 1 96 ? -11.769 6.113 8.846 1.00 98.44 96 PHE A CA 1
ATOM 717 C C . PHE A 1 96 ? -12.917 5.109 8.928 1.00 98.44 96 PHE A C 1
ATOM 719 O O . PHE A 1 96 ? -14.018 5.420 9.378 1.00 98.44 96 PHE A O 1
ATOM 726 N N . GLU A 1 97 ? -12.658 3.881 8.513 1.00 97.94 97 GLU A N 1
ATOM 727 C CA . GLU A 1 97 ? -13.536 2.737 8.726 1.00 97.94 97 GLU A CA 1
ATOM 728 C C . GLU A 1 97 ? -12.718 1.505 9.098 1.00 97.94 97 GLU A C 1
ATOM 730 O O . GLU A 1 97 ? -11.494 1.489 8.952 1.00 97.94 97 GLU A O 1
ATOM 735 N N . VAL A 1 98 ? -13.396 0.479 9.609 1.00 98.25 98 VAL A N 1
ATOM 736 C CA . VAL A 1 98 ? -12.761 -0.799 9.935 1.00 98.25 98 VAL A CA 1
ATOM 737 C C . VAL A 1 98 ? -13.496 -1.935 9.252 1.00 98.25 98 VAL A C 1
ATOM 739 O O . VAL A 1 98 ? -14.724 -2.001 9.300 1.00 98.25 98 VAL A O 1
ATOM 742 N N . LEU A 1 99 ? -12.733 -2.839 8.652 1.00 96.94 99 LEU A N 1
ATOM 743 C CA . LEU A 1 99 ? -13.206 -4.056 8.017 1.00 96.94 99 LEU A CA 1
ATOM 744 C C . LEU A 1 99 ? -12.675 -5.277 8.776 1.00 96.94 99 LEU A C 1
ATOM 746 O O . LEU A 1 99 ? -11.483 -5.350 9.061 1.00 96.94 99 LEU A O 1
ATOM 750 N N . GLU A 1 100 ? -13.546 -6.240 9.078 1.00 96.81 100 GLU A N 1
ATOM 751 C CA . GLU A 1 100 ? -13.136 -7.582 9.509 1.00 96.81 100 GLU A CA 1
ATOM 752 C C . GLU A 1 100 ? -13.345 -8.578 8.363 1.00 96.81 100 GLU A C 1
ATOM 754 O O . GLU A 1 100 ? -14.480 -8.766 7.903 1.00 96.81 100 GLU A O 1
ATOM 759 N N . ILE A 1 101 ? -12.266 -9.223 7.919 1.00 95.50 101 ILE A N 1
ATOM 760 C CA . ILE A 1 101 ? -12.276 -10.176 6.803 1.00 95.50 101 ILE A CA 1
ATOM 761 C C . ILE A 1 101 ? -11.123 -11.178 6.928 1.00 95.50 101 ILE A C 1
ATOM 763 O O . ILE A 1 101 ? -10.042 -10.810 7.361 1.00 95.50 101 ILE A O 1
ATOM 767 N N . ASP A 1 102 ? -11.359 -12.430 6.542 1.00 95.00 102 ASP A N 1
ATOM 768 C CA . ASP A 1 102 ? -10.329 -13.469 6.418 1.00 95.00 102 ASP A CA 1
ATOM 769 C C . ASP A 1 102 ? -9.552 -13.285 5.100 1.00 95.00 102 ASP A C 1
ATOM 771 O O . ASP A 1 102 ? -10.079 -13.546 4.002 1.00 95.00 102 ASP A O 1
ATOM 775 N N . LEU A 1 103 ? -8.333 -12.748 5.200 1.00 96.31 103 LEU A N 1
ATOM 776 C CA . LEU A 1 103 ? -7.474 -12.448 4.059 1.00 96.31 103 LEU A CA 1
ATOM 777 C C . LEU A 1 103 ? -6.650 -13.653 3.611 1.00 96.31 103 LEU A C 1
ATOM 779 O O . LEU A 1 103 ? -6.510 -13.862 2.405 1.00 96.31 103 LEU A O 1
ATOM 783 N N . ASP A 1 104 ? -6.126 -14.441 4.544 1.00 94.62 104 ASP A N 1
ATOM 784 C CA . ASP A 1 104 ? -5.195 -15.539 4.253 1.00 94.62 104 ASP A CA 1
ATOM 785 C C . ASP A 1 104 ? -5.869 -16.926 4.200 1.00 94.62 104 ASP A C 1
ATOM 787 O O . ASP A 1 104 ? -5.226 -17.929 3.892 1.00 94.62 104 ASP A O 1
ATOM 791 N N . GLY A 1 105 ? -7.176 -16.994 4.460 1.00 92.69 105 GLY A N 1
ATOM 792 C CA . GLY A 1 105 ? -7.971 -18.215 4.404 1.00 92.69 105 GLY A CA 1
ATOM 793 C C . GLY A 1 105 ? -7.850 -19.118 5.623 1.00 92.69 105 GLY A C 1
ATOM 794 O O . GLY A 1 105 ? -8.264 -20.281 5.551 1.00 92.69 105 GLY A O 1
ATOM 795 N N . ASN A 1 106 ? -7.282 -18.629 6.728 1.00 91.19 106 ASN A N 1
ATOM 796 C CA . ASN A 1 106 ? -7.082 -19.415 7.943 1.00 91.19 106 ASN A CA 1
ATOM 797 C C . ASN A 1 106 ? -8.341 -19.488 8.843 1.00 91.19 106 ASN A C 1
ATOM 799 O O . ASN A 1 106 ? -8.334 -20.167 9.875 1.00 91.19 106 ASN A O 1
ATOM 803 N N . GLY A 1 107 ? -9.436 -18.813 8.468 1.00 89.00 107 GLY A N 1
ATOM 804 C CA . GLY A 1 107 ? -10.699 -18.775 9.211 1.00 89.00 107 GLY A CA 1
ATOM 805 C C . GLY A 1 107 ? -10.730 -17.789 10.389 1.00 89.00 107 GLY A C 1
ATOM 806 O O . GLY A 1 107 ? -11.758 -17.669 11.068 1.00 89.00 107 GLY A O 1
ATOM 807 N N . ALA A 1 108 ? -9.634 -17.084 10.667 1.00 90.75 108 ALA A N 1
ATOM 808 C CA . ALA A 1 108 ? -9.603 -15.886 11.494 1.00 90.75 108 ALA A CA 1
ATOM 809 C C . ALA A 1 108 ? -9.728 -14.646 10.602 1.00 90.75 108 ALA A C 1
ATOM 811 O O . ALA A 1 108 ? -9.292 -14.638 9.463 1.00 90.75 108 ALA A O 1
ATOM 812 N N . ASN A 1 109 ? -10.361 -13.598 11.128 1.00 93.94 109 ASN A N 1
ATOM 813 C CA . ASN A 1 109 ? -10.461 -12.341 10.403 1.00 93.94 109 ASN A CA 1
ATOM 814 C C . ASN A 1 109 ? -9.273 -11.455 10.766 1.00 93.94 109 ASN A C 1
ATOM 816 O O . ASN A 1 109 ? -9.060 -11.185 11.950 1.00 93.94 109 ASN A O 1
ATOM 820 N N . GLU A 1 110 ? -8.601 -10.910 9.765 1.00 96.62 110 GLU A N 1
ATOM 821 C CA . GLU A 1 110 ? -7.775 -9.723 9.919 1.00 96.62 110 GLU A CA 1
ATOM 822 C C . GLU A 1 110 ? -8.656 -8.494 10.148 1.00 96.62 110 GLU A C 1
ATOM 824 O O . GLU A 1 110 ? -9.830 -8.433 9.759 1.00 96.62 110 GLU A O 1
ATOM 829 N N . ILE A 1 111 ? -8.061 -7.494 10.796 1.00 97.69 111 ILE A N 1
ATOM 830 C CA . ILE A 1 111 ? -8.670 -6.186 11.011 1.00 97.69 111 ILE A CA 1
ATOM 831 C C . ILE A 1 111 ? -7.970 -5.202 10.093 1.00 97.69 111 ILE A C 1
ATOM 833 O O . ILE A 1 111 ? -6.764 -4.993 10.199 1.00 97.69 111 ILE A O 1
ATOM 837 N N . ILE A 1 112 ? -8.740 -4.574 9.216 1.00 98.31 112 ILE A N 1
ATOM 838 C CA . ILE A 1 112 ? -8.234 -3.579 8.279 1.00 98.31 112 ILE A CA 1
ATOM 839 C C . ILE A 1 112 ? -8.794 -2.229 8.681 1.00 98.31 112 ILE A C 1
ATOM 841 O O . ILE A 1 112 ? -10.009 -2.055 8.738 1.00 98.31 112 ILE A O 1
ATOM 845 N N . VAL A 1 113 ? -7.915 -1.276 8.955 1.00 98.56 113 VAL A N 1
ATOM 846 C CA . VAL A 1 113 ? -8.280 0.120 9.187 1.00 98.56 113 VAL A CA 1
ATOM 847 C C . VAL A 1 113 ? -8.028 0.880 7.895 1.00 98.56 113 VAL A C 1
ATOM 849 O O . VAL A 1 113 ? -6.899 0.898 7.410 1.00 98.56 113 VAL A O 1
ATOM 852 N N . ALA A 1 114 ? -9.072 1.487 7.337 1.00 98.31 114 ALA A N 1
ATOM 853 C CA . ALA A 1 114 ? -8.971 2.327 6.153 1.00 98.31 114 ALA A CA 1
ATOM 854 C C . ALA A 1 114 ? -9.180 3.786 6.539 1.00 98.31 114 ALA A C 1
ATOM 856 O O . ALA A 1 114 ? -10.284 4.187 6.903 1.00 98.31 114 ALA A O 1
ATOM 857 N N . GLU A 1 115 ? -8.115 4.574 6.483 1.00 98.38 115 GLU A N 1
ATOM 858 C CA . GLU A 1 115 ? -8.108 5.995 6.805 1.00 98.38 115 GLU A CA 1
ATOM 859 C C . GLU A 1 115 ? -8.189 6.811 5.522 1.00 98.38 115 GLU A C 1
ATOM 861 O O . GLU A 1 115 ? -7.332 6.675 4.657 1.00 98.38 115 GLU A O 1
ATOM 866 N N . PHE A 1 116 ? -9.184 7.687 5.408 1.00 97.69 116 PHE A N 1
ATOM 867 C CA . PHE A 1 116 ? -9.242 8.655 4.317 1.00 97.69 116 PHE A CA 1
ATOM 868 C C . PHE A 1 116 ? -8.269 9.798 4.608 1.00 97.69 116 PHE A C 1
ATOM 870 O O . PHE A 1 116 ? -8.355 10.406 5.673 1.00 97.69 116 PHE A O 1
ATOM 877 N N . THR A 1 117 ? -7.342 10.087 3.696 1.00 96.19 117 THR A N 1
ATOM 878 C CA . THR A 1 117 ? -6.226 11.012 3.968 1.00 96.19 117 THR A CA 1
ATOM 879 C C . THR A 1 117 ? -6.265 12.273 3.124 1.00 96.19 117 THR A C 1
ATOM 881 O O . THR A 1 117 ? -5.956 13.363 3.616 1.00 96.19 117 THR A O 1
ATOM 884 N N . ALA A 1 118 ? -6.653 12.140 1.857 1.00 95.56 118 ALA A N 1
ATOM 885 C CA . ALA A 1 118 ? -6.643 13.237 0.906 1.00 95.56 118 ALA A CA 1
ATOM 886 C C . ALA A 1 118 ? -7.602 12.994 -0.259 1.00 95.56 118 ALA A C 1
ATOM 888 O O . ALA A 1 118 ? -7.991 11.865 -0.561 1.00 95.56 118 ALA A O 1
ATOM 889 N N . GLN A 1 119 ? -7.912 14.072 -0.974 1.00 94.94 119 GLN A N 1
ATOM 890 C CA . GLN A 1 119 ? -8.588 14.016 -2.261 1.00 94.94 119 GLN A CA 1
ATOM 891 C C . GLN A 1 119 ? -7.870 14.916 -3.268 1.00 94.94 119 GLN A C 1
ATOM 893 O O . GLN A 1 119 ? -7.500 16.042 -2.935 1.00 94.94 119 GLN A O 1
ATOM 898 N N . SER A 1 120 ? -7.671 14.437 -4.500 1.00 93.25 120 SER A N 1
ATOM 899 C CA . SER A 1 120 ? -7.114 15.276 -5.560 1.00 93.25 120 SER A CA 1
ATOM 900 C C . SER A 1 120 ? -8.126 16.314 -6.028 1.00 93.25 120 SER A C 1
ATOM 902 O O . SER A 1 120 ? -9.312 16.031 -6.236 1.00 93.25 120 SER A O 1
ATOM 904 N N . ASN A 1 121 ? -7.625 17.523 -6.262 1.00 84.31 121 ASN A N 1
ATOM 905 C CA . ASN A 1 121 ? -8.372 18.546 -6.974 1.00 84.31 121 ASN A CA 1
ATOM 906 C C . ASN A 1 121 ? -8.450 18.175 -8.465 1.00 84.31 121 ASN A C 1
ATOM 908 O O . ASN A 1 121 ? -7.506 17.636 -9.042 1.00 84.31 121 ASN A O 1
ATOM 912 N N . GLY A 1 122 ? -9.591 18.442 -9.099 1.00 87.88 122 GLY A N 1
ATOM 913 C CA . GLY A 1 122 ? -9.827 18.134 -10.513 1.00 87.88 122 GLY A CA 1
ATOM 914 C C . GLY A 1 122 ? -10.341 16.713 -10.743 1.00 87.88 122 GLY A C 1
ATOM 915 O O . GLY A 1 122 ? -11.513 16.541 -11.054 1.00 87.88 122 GLY A O 1
ATOM 916 N N . MET A 1 123 ? -9.496 15.691 -10.564 1.00 90.25 123 MET A N 1
ATOM 917 C CA . MET A 1 123 ? -9.871 14.296 -10.871 1.00 90.25 123 MET A CA 1
ATOM 918 C C . MET A 1 123 ? -10.742 13.614 -9.803 1.00 90.25 123 MET A C 1
ATOM 920 O O . MET A 1 123 ? -11.231 12.502 -10.041 1.00 90.25 123 MET A O 1
ATOM 924 N N . GLY A 1 124 ? -10.887 14.230 -8.623 1.00 91.50 124 GLY A N 1
ATOM 925 C CA . GLY A 1 124 ? -11.681 13.698 -7.514 1.00 91.50 124 GLY A CA 1
ATOM 926 C C . GLY A 1 124 ? -11.192 12.338 -7.013 1.00 91.50 124 GLY A C 1
ATOM 927 O O . GLY A 1 124 ? -12.001 11.520 -6.585 1.00 91.50 124 GLY A O 1
ATOM 928 N N . VAL A 1 125 ? -9.891 12.061 -7.126 1.00 94.81 125 VAL A N 1
ATOM 929 C CA . VAL A 1 125 ? -9.286 10.813 -6.640 1.00 94.81 125 VAL A CA 1
ATOM 930 C C . VAL A 1 125 ? -9.245 10.858 -5.127 1.00 94.81 125 VAL A C 1
ATOM 932 O O . VAL A 1 125 ? -8.725 11.823 -4.574 1.00 94.81 125 VAL A O 1
ATOM 935 N N . LYS A 1 126 ? -9.754 9.825 -4.460 1.00 95.69 126 LYS A N 1
ATOM 936 C CA . LYS A 1 126 ? -9.673 9.711 -2.999 1.00 95.69 126 LYS A CA 1
ATOM 937 C C . LYS A 1 126 ? -8.479 8.848 -2.614 1.00 95.69 126 LYS A C 1
ATOM 939 O O . LYS A 1 126 ? -8.315 7.771 -3.171 1.00 95.69 126 LYS A O 1
ATOM 944 N N . TYR A 1 127 ? -7.671 9.287 -1.662 1.00 97.06 127 TYR A N 1
ATOM 945 C CA . TYR A 1 127 ? -6.507 8.544 -1.183 1.00 97.06 127 TYR A CA 1
ATOM 946 C C . TYR A 1 127 ? -6.745 8.044 0.232 1.00 97.06 127 TYR A C 1
ATOM 948 O O . TYR A 1 127 ? -7.364 8.731 1.053 1.00 97.06 127 TYR A O 1
ATOM 956 N N . TYR A 1 128 ? -6.260 6.834 0.490 1.00 98.00 128 TYR A N 1
ATOM 957 C CA . TYR A 1 128 ? -6.432 6.160 1.764 1.00 98.00 128 TYR A CA 1
ATOM 958 C C . TYR A 1 128 ? -5.122 5.541 2.233 1.00 98.00 128 TYR A C 1
ATOM 960 O O . TYR A 1 128 ? -4.424 4.913 1.436 1.00 98.00 128 TYR A O 1
ATOM 968 N N . ASN A 1 129 ? -4.831 5.661 3.530 1.00 98.00 129 ASN A N 1
ATOM 969 C CA . ASN A 1 129 ? -3.889 4.775 4.211 1.00 98.00 129 ASN A CA 1
ATOM 970 C C . ASN A 1 129 ? -4.653 3.525 4.659 1.00 98.00 129 ASN A C 1
ATOM 972 O O . ASN A 1 129 ? -5.697 3.632 5.307 1.00 98.00 129 ASN A O 1
ATOM 976 N N . LEU A 1 130 ? -4.126 2.345 4.353 1.00 98.31 130 LEU A N 1
ATOM 977 C CA . LEU A 1 130 ? -4.617 1.080 4.881 1.00 98.31 130 LEU A CA 1
ATOM 978 C C . LEU A 1 130 ? -3.636 0.528 5.898 1.00 98.31 130 LEU A C 1
ATOM 980 O O . LEU A 1 130 ? -2.425 0.570 5.691 1.00 98.31 130 LEU A O 1
ATOM 984 N N . PHE A 1 131 ? -4.188 -0.040 6.964 1.00 98.44 131 PHE A N 1
ATOM 985 C CA . PHE A 1 131 ? -3.454 -0.710 8.026 1.00 98.44 131 PHE A CA 1
ATOM 986 C C . PHE A 1 131 ? -4.068 -2.089 8.251 1.00 98.44 131 PHE A C 1
ATOM 988 O O . PHE A 1 131 ? -5.236 -2.177 8.629 1.00 98.44 131 PHE A O 1
ATOM 995 N N . ILE A 1 132 ? -3.309 -3.161 8.024 1.00 98.31 132 ILE A N 1
ATOM 996 C CA . ILE A 1 132 ? -3.768 -4.540 8.247 1.00 98.31 132 ILE A CA 1
ATOM 997 C C . ILE A 1 132 ? -3.144 -5.077 9.533 1.00 98.31 132 ILE A C 1
ATOM 999 O O . ILE A 1 132 ? -1.918 -5.143 9.652 1.00 98.31 132 ILE A O 1
ATOM 1003 N N . LEU A 1 133 ? -3.994 -5.488 10.472 1.00 97.06 133 LEU A N 1
ATOM 1004 C CA . LEU A 1 133 ? -3.617 -6.117 11.730 1.00 97.06 133 LEU A CA 1
ATOM 1005 C C . LEU A 1 133 ? -4.043 -7.584 11.743 1.00 97.06 133 LEU A C 1
ATOM 1007 O O . LEU A 1 133 ? -5.200 -7.905 11.456 1.00 97.06 133 LEU A O 1
ATOM 1011 N N . ALA A 1 134 ? -3.136 -8.449 12.195 1.00 94.88 134 ALA A N 1
ATOM 1012 C CA . ALA A 1 134 ? -3.527 -9.751 12.717 1.00 94.88 134 ALA A CA 1
ATOM 1013 C C . ALA A 1 134 ? -4.456 -9.549 13.925 1.00 94.88 134 ALA A C 1
ATOM 1015 O O . ALA A 1 134 ? -4.269 -8.608 14.697 1.00 94.88 134 ALA A O 1
ATOM 1016 N N . ASP A 1 135 ? -5.446 -10.428 14.105 1.00 93.69 135 ASP A N 1
ATOM 1017 C CA . ASP A 1 135 ? -6.456 -10.266 15.156 1.00 93.69 135 ASP A CA 1
ATOM 1018 C C . ASP A 1 135 ? -5.816 -10.202 16.563 1.00 93.69 135 ASP A C 1
ATOM 1020 O O . ASP A 1 135 ? -5.367 -11.236 17.080 1.00 93.69 135 ASP A O 1
ATOM 1024 N N . PRO A 1 136 ? -5.819 -9.033 17.235 1.00 93.75 136 PRO A N 1
ATOM 1025 C CA . PRO A 1 136 ? -5.186 -8.864 18.539 1.00 93.75 136 PRO A CA 1
ATOM 1026 C C . PRO A 1 136 ? -5.983 -9.536 19.668 1.00 93.75 136 PRO A C 1
ATOM 1028 O O . PRO A 1 136 ? -5.531 -9.582 20.808 1.00 93.75 136 PRO A O 1
ATOM 1031 N N . ARG A 1 137 ? -7.176 -10.081 19.380 1.00 93.12 137 ARG A N 1
ATOM 1032 C CA . ARG A 1 137 ? -7.929 -10.918 20.330 1.00 93.12 137 ARG A CA 1
ATOM 1033 C C . ARG A 1 137 ? -7.327 -12.316 20.455 1.00 93.12 137 ARG A C 1
ATOM 1035 O O . ARG A 1 137 ? -7.597 -13.000 21.438 1.00 93.12 137 ARG A O 1
ATOM 1042 N N . LYS A 1 138 ? -6.578 -12.757 19.440 1.00 91.25 138 LYS A N 1
ATOM 1043 C CA . LYS A 1 138 ? -5.979 -14.097 19.355 1.00 91.25 138 LYS A CA 1
ATOM 1044 C C . LYS A 1 138 ? -4.455 -14.065 19.398 1.00 91.25 138 LYS A C 1
ATOM 1046 O O . LYS A 1 138 ? -3.846 -15.054 19.787 1.00 91.25 138 LYS A O 1
ATOM 1051 N N . ASN A 1 139 ? -3.858 -12.942 19.010 1.00 91.25 139 ASN A N 1
ATOM 1052 C CA . ASN A 1 139 ? -2.419 -12.775 18.872 1.00 91.25 139 ASN A CA 1
ATOM 1053 C C . ASN A 1 139 ? -1.927 -11.587 19.703 1.00 91.25 139 ASN A C 1
ATOM 1055 O O . ASN A 1 139 ? -2.690 -10.672 20.011 1.00 91.25 139 ASN A O 1
ATOM 1059 N N . ALA A 1 140 ? -0.636 -11.581 20.040 1.00 93.19 140 ALA A N 1
ATOM 1060 C CA . ALA A 1 140 ? -0.002 -10.381 20.574 1.00 93.19 140 ALA A CA 1
ATOM 1061 C C . ALA A 1 140 ? -0.100 -9.240 19.550 1.00 93.19 140 ALA A C 1
ATOM 1063 O O . ALA A 1 140 ? -0.019 -9.480 18.344 1.00 93.19 140 ALA A O 1
ATOM 1064 N N . PHE A 1 141 ? -0.263 -8.007 20.032 1.00 95.25 141 PHE A N 1
ATOM 1065 C CA . PHE A 1 141 ? -0.293 -6.846 19.151 1.00 95.25 141 PHE A CA 1
ATOM 1066 C C . PHE A 1 141 ? 1.022 -6.736 18.372 1.00 95.25 141 PHE A C 1
ATOM 1068 O O . PHE A 1 141 ? 2.110 -6.833 18.943 1.00 95.25 141 PHE A O 1
ATOM 1075 N N . GLN A 1 142 ? 0.899 -6.511 17.070 1.00 93.50 142 GLN A N 1
ATOM 1076 C CA . GLN A 1 142 ? 2.000 -6.225 16.162 1.00 93.50 142 GLN A CA 1
ATOM 1077 C C . GLN A 1 142 ? 1.667 -4.948 15.399 1.00 93.50 142 GLN A C 1
ATOM 1079 O O . GLN A 1 142 ? 0.493 -4.670 15.137 1.00 93.50 142 GLN A O 1
ATOM 1084 N N . SER A 1 143 ? 2.695 -4.181 15.034 1.00 92.31 143 SER A N 1
ATOM 1085 C CA . SER A 1 143 ? 2.511 -3.015 14.174 1.00 92.31 143 SER A CA 1
ATOM 1086 C C . SER A 1 143 ? 1.824 -3.427 12.867 1.00 92.31 143 SER A C 1
ATOM 1088 O O . SER A 1 143 ? 2.186 -4.462 12.299 1.00 92.31 143 SER A O 1
ATOM 1090 N N . PRO A 1 144 ? 0.846 -2.646 12.381 1.00 96.88 144 PRO A N 1
ATOM 1091 C CA . PRO A 1 144 ? 0.127 -2.990 11.166 1.00 96.88 144 PRO A CA 1
ATOM 1092 C C . PRO A 1 144 ? 1.046 -2.988 9.947 1.00 96.88 144 PRO A C 1
ATOM 1094 O O . PRO A 1 144 ? 1.969 -2.176 9.844 1.00 96.88 144 PRO A O 1
ATOM 1097 N N . VAL A 1 145 ? 0.709 -3.818 8.961 1.00 96.94 145 VAL A N 1
ATOM 1098 C CA . VAL A 1 145 ? 1.198 -3.600 7.598 1.00 96.94 145 VAL A CA 1
ATOM 1099 C C . VAL A 1 145 ? 0.496 -2.373 7.044 1.00 96.94 145 VAL A C 1
ATOM 1101 O O . VAL A 1 145 ? -0.735 -2.359 6.988 1.00 96.94 145 VAL A O 1
ATOM 1104 N N . SER A 1 146 ? 1.265 -1.363 6.641 1.00 96.75 146 SER A N 1
ATOM 1105 C CA . SER A 1 146 ? 0.736 -0.109 6.116 1.00 96.75 146 SER A CA 1
ATOM 1106 C C . SER A 1 146 ? 1.102 0.118 4.653 1.00 96.75 146 SER A C 1
ATOM 1108 O O . SER A 1 146 ? 2.203 -0.209 4.203 1.00 96.75 146 SER A O 1
ATOM 1110 N N . PHE A 1 147 ? 0.152 0.663 3.901 1.00 97.06 147 PHE A N 1
ATOM 1111 C CA . PHE A 1 147 ? 0.321 1.065 2.505 1.00 97.06 147 PHE A CA 1
ATOM 1112 C C . PHE A 1 147 ? -0.799 2.023 2.101 1.00 97.06 147 PHE A C 1
ATOM 1114 O O . PHE A 1 147 ? -1.826 2.109 2.774 1.00 97.06 147 PHE A O 1
ATOM 1121 N N . GLN A 1 148 ? -0.610 2.741 0.999 1.00 96.31 148 GLN A N 1
ATOM 1122 C CA . GLN A 1 148 ? -1.629 3.624 0.439 1.00 96.31 148 GLN A CA 1
ATOM 1123 C C . GLN A 1 148 ? -2.323 3.003 -0.773 1.00 96.31 148 GLN A C 1
ATOM 1125 O O . GLN A 1 148 ? -1.758 2.174 -1.488 1.00 96.31 148 GLN A O 1
ATOM 1130 N N . MET A 1 149 ? -3.552 3.434 -1.039 1.00 96.06 149 MET A N 1
ATOM 1131 C CA . MET A 1 149 ? -4.192 3.221 -2.337 1.00 96.06 149 MET A CA 1
ATOM 1132 C C . MET A 1 149 ? -5.147 4.365 -2.676 1.00 96.06 149 MET A C 1
ATOM 1134 O O . MET A 1 149 ? -5.609 5.109 -1.807 1.00 96.06 149 MET A O 1
ATOM 1138 N N . ALA A 1 150 ? -5.456 4.478 -3.959 1.00 97.06 150 ALA A N 1
ATOM 1139 C CA . ALA A 1 150 ? -6.420 5.406 -4.515 1.00 97.06 150 ALA A CA 1
ATOM 1140 C C . ALA A 1 150 ? -7.780 4.739 -4.755 1.00 97.06 150 ALA A C 1
ATOM 1142 O O . ALA A 1 150 ? -7.842 3.586 -5.169 1.00 97.06 150 ALA A O 1
ATOM 1143 N N . ASP A 1 151 ? -8.860 5.495 -4.573 1.00 95.88 151 ASP A N 1
ATOM 1144 C CA . ASP A 1 151 ? -10.250 5.097 -4.800 1.00 95.88 151 ASP A CA 1
ATOM 1145 C C . ASP A 1 151 ? -10.605 3.764 -4.118 1.00 95.88 151 ASP A C 1
ATOM 1147 O O . ASP A 1 151 ? -10.989 2.802 -4.772 1.00 95.88 151 ASP A O 1
ATOM 1151 N N . TYR A 1 152 ? -10.437 3.707 -2.795 1.00 95.88 152 TYR A N 1
ATOM 1152 C CA . TYR A 1 152 ? -10.699 2.518 -1.982 1.00 95.88 152 TYR A CA 1
ATOM 1153 C C . TYR A 1 152 ? -12.199 2.249 -1.742 1.00 95.88 152 TYR A C 1
ATOM 1155 O O . TYR A 1 152 ? -12.975 3.168 -1.462 1.00 95.88 152 TYR A O 1
ATOM 1163 N N . SER A 1 153 ? -12.574 0.965 -1.720 1.00 95.06 153 SER A N 1
ATOM 1164 C CA . SER A 1 153 ? -13.761 0.455 -1.032 1.00 95.06 153 SER A CA 1
ATOM 1165 C C . SER A 1 153 ? -13.590 -0.983 -0.513 1.00 95.06 153 SER A C 1
ATOM 1167 O O . SER A 1 153 ? -12.833 -1.798 -1.052 1.00 95.06 153 SER A O 1
ATOM 1169 N N . ALA A 1 154 ? -14.381 -1.330 0.506 1.00 93.31 154 ALA A N 1
ATOM 1170 C CA . ALA A 1 154 ? -14.346 -2.643 1.146 1.00 93.31 154 ALA A CA 1
ATOM 1171 C C . ALA A 1 154 ? -14.646 -3.826 0.202 1.00 93.31 154 ALA A C 1
ATOM 1173 O O . ALA A 1 154 ? -14.077 -4.897 0.393 1.00 93.31 154 ALA A O 1
ATOM 1174 N N . TYR A 1 155 ? -15.506 -3.664 -0.813 1.00 93.44 155 TYR A N 1
ATOM 1175 C CA . TYR A 1 155 ? -15.857 -4.758 -1.739 1.00 93.44 155 TYR A CA 1
ATOM 1176 C C . TYR A 1 155 ? -15.253 -4.589 -3.136 1.00 93.44 155 TYR A C 1
ATOM 1178 O O . TYR A 1 155 ? -15.376 -5.483 -3.974 1.00 93.44 155 TYR A O 1
ATOM 1186 N N . GLY A 1 156 ? -14.593 -3.460 -3.401 1.00 95.25 156 GLY A N 1
ATOM 1187 C CA . GLY A 1 156 ? -13.852 -3.221 -4.632 1.00 95.25 156 GLY A CA 1
ATOM 1188 C C . GLY A 1 156 ? -12.350 -3.458 -4.520 1.00 95.25 156 GLY A C 1
ATOM 1189 O O . GLY A 1 156 ? -11.711 -3.623 -5.553 1.00 95.25 156 GLY A O 1
ATOM 1190 N N . ASN A 1 157 ? -11.774 -3.497 -3.317 1.00 97.12 157 ASN A N 1
ATOM 1191 C CA . ASN A 1 157 ? -10.344 -3.778 -3.140 1.00 97.12 157 ASN A CA 1
ATOM 1192 C C . ASN A 1 157 ? -10.061 -5.134 -2.490 1.00 97.12 157 ASN A C 1
ATOM 1194 O O . ASN A 1 157 ? -8.958 -5.643 -2.658 1.00 97.12 157 ASN A O 1
ATOM 1198 N N . PHE A 1 158 ? -11.034 -5.751 -1.814 1.00 96.88 158 PHE A N 1
ATOM 1199 C CA . PHE A 1 158 ? -10.886 -7.077 -1.205 1.00 96.88 158 PHE A CA 1
ATOM 1200 C C . PHE A 1 158 ? -11.747 -8.102 -1.941 1.00 96.88 158 PHE A C 1
ATOM 1202 O O . PHE A 1 158 ? -12.964 -8.165 -1.766 1.00 96.88 158 PHE A O 1
ATOM 1209 N N . ILE A 1 159 ? -11.113 -8.892 -2.807 1.00 95.31 159 ILE A N 1
ATOM 1210 C CA . ILE A 1 159 ? -11.791 -9.753 -3.775 1.00 95.31 159 ILE A CA 1
ATOM 1211 C C . ILE A 1 159 ? -11.600 -11.220 -3.403 1.00 95.31 159 ILE A C 1
ATOM 1213 O O . ILE A 1 159 ? -10.509 -11.780 -3.526 1.00 95.31 159 ILE A O 1
ATOM 1217 N N . LYS A 1 160 ? -12.692 -11.863 -2.983 1.00 92.06 160 LYS A N 1
ATOM 1218 C CA . LYS A 1 160 ? -12.750 -13.316 -2.815 1.00 92.06 160 LYS A CA 1
ATOM 1219 C C . LYS A 1 160 ? -13.040 -13.969 -4.159 1.00 92.06 160 LYS A C 1
ATOM 1221 O O . LYS A 1 160 ? -14.080 -13.706 -4.765 1.00 92.06 160 LYS A O 1
ATOM 1226 N N . GLU A 1 161 ? -12.143 -14.825 -4.630 1.00 88.31 161 GLU A N 1
ATOM 1227 C CA . GLU A 1 161 ? -12.411 -15.620 -5.828 1.00 88.31 161 GLU A CA 1
ATOM 1228 C C . GLU A 1 161 ? -13.149 -16.918 -5.480 1.00 88.31 161 GLU A C 1
ATOM 1230 O O . GLU A 1 161 ? -12.862 -17.504 -4.439 1.00 88.31 161 GLU A O 1
ATOM 1235 N N . PRO A 1 162 ? -14.053 -17.420 -6.347 1.00 84.81 162 PRO A N 1
ATOM 1236 C CA . PRO A 1 162 ? -14.883 -18.589 -6.036 1.00 84.81 162 PRO A CA 1
ATOM 1237 C C . PRO A 1 162 ? -14.115 -19.853 -5.624 1.00 84.81 162 PRO A C 1
ATOM 1239 O O . PRO A 1 162 ? -14.635 -20.648 -4.852 1.00 84.81 162 PRO A O 1
ATOM 1242 N N . ASN A 1 163 ? -12.891 -20.030 -6.129 1.00 85.12 163 ASN A N 1
ATOM 1243 C CA . ASN A 1 163 ? -12.065 -21.220 -5.897 1.00 85.12 163 ASN A CA 1
ATOM 1244 C C . ASN A 1 163 ? -10.848 -20.935 -5.002 1.00 85.12 163 ASN A C 1
ATOM 1246 O O . ASN A 1 163 ? -9.921 -21.741 -4.964 1.00 85.12 163 ASN A O 1
ATOM 1250 N N . SER A 1 164 ? -10.812 -19.777 -4.340 1.00 86.44 164 SER A N 1
ATOM 1251 C CA . SER A 1 164 ? -9.718 -19.397 -3.451 1.00 86.44 164 SER A CA 1
ATOM 1252 C C . SER A 1 164 ? -10.197 -19.359 -2.008 1.00 86.44 164 SER A C 1
ATOM 1254 O O . SER A 1 164 ? -11.224 -18.754 -1.693 1.00 86.44 164 SER A O 1
ATOM 1256 N N . ASN A 1 165 ? -9.408 -19.953 -1.116 1.00 88.25 165 ASN A N 1
ATOM 1257 C CA . ASN A 1 165 ? -9.599 -19.773 0.319 1.00 88.25 165 ASN A CA 1
ATOM 1258 C C . ASN A 1 165 ? -9.043 -18.433 0.798 1.00 88.25 165 ASN A C 1
ATOM 1260 O O . ASN A 1 165 ? -9.397 -18.012 1.887 1.00 88.25 165 ASN A O 1
ATOM 1264 N N . GLU A 1 166 ? -8.263 -17.727 -0.014 1.00 92.56 166 GLU A N 1
ATOM 1265 C CA . GLU A 1 166 ? -7.671 -16.426 0.298 1.00 92.56 166 GLU A CA 1
ATOM 1266 C C . GLU A 1 166 ? -8.523 -15.290 -0.277 1.00 92.56 166 GLU A C 1
ATOM 1268 O O . GLU A 1 166 ? -9.289 -15.477 -1.231 1.00 92.56 166 GLU A O 1
ATOM 1273 N N . THR A 1 167 ? -8.389 -14.099 0.295 1.00 95.62 167 THR A N 1
ATOM 1274 C CA . THR A 1 167 ? -8.935 -12.868 -0.276 1.00 95.62 167 THR A CA 1
ATOM 1275 C C . THR A 1 167 ? -7.807 -12.054 -0.894 1.00 95.62 167 THR A C 1
ATOM 1277 O O . THR A 1 167 ? -6.848 -11.682 -0.222 1.00 95.62 167 THR A O 1
ATOM 1280 N N . PHE A 1 168 ? -7.936 -11.737 -2.180 1.00 97.19 168 PHE A N 1
ATOM 1281 C CA . PHE A 1 168 ? -6.968 -10.893 -2.864 1.00 97.19 168 PHE A CA 1
ATOM 1282 C C . PHE A 1 168 ? -7.182 -9.420 -2.529 1.00 97.19 168 PHE A C 1
ATOM 1284 O O . PHE A 1 168 ? -8.315 -8.946 -2.444 1.00 97.19 168 PHE A O 1
ATOM 1291 N N . ILE A 1 169 ? -6.081 -8.688 -2.425 1.00 98.19 169 ILE A N 1
ATOM 1292 C CA . ILE A 1 169 ? -6.042 -7.245 -2.227 1.00 98.19 169 ILE A CA 1
ATOM 1293 C C . ILE A 1 169 ? -5.675 -6.602 -3.563 1.00 98.19 169 ILE A C 1
ATOM 1295 O O . ILE A 1 169 ? -4.599 -6.848 -4.108 1.00 98.19 169 ILE A O 1
ATOM 1299 N N . LEU A 1 170 ? -6.564 -5.778 -4.104 1.00 98.12 170 LEU A N 1
ATOM 1300 C CA . LEU A 1 170 ? -6.316 -4.982 -5.298 1.00 98.12 170 LEU A CA 1
ATOM 1301 C C . LEU A 1 170 ? -5.820 -3.599 -4.876 1.00 98.12 170 LEU A C 1
ATOM 1303 O O . LEU A 1 170 ? -6.617 -2.736 -4.515 1.00 98.12 170 LEU A O 1
ATOM 1307 N N . VAL A 1 171 ? -4.507 -3.386 -4.912 1.00 98.06 171 VAL A N 1
ATOM 1308 C CA . VAL A 1 171 ? -3.901 -2.080 -4.624 1.00 98.06 171 VAL A CA 1
ATOM 1309 C C . VAL A 1 171 ? -3.992 -1.218 -5.873 1.00 98.06 171 VAL A C 1
ATOM 1311 O O . VAL A 1 171 ? -3.462 -1.583 -6.926 1.00 98.06 171 VAL A O 1
ATOM 1314 N N . THR A 1 172 ? -4.677 -0.088 -5.757 1.00 97.69 172 THR A N 1
ATOM 1315 C CA . THR A 1 172 ? -4.979 0.803 -6.875 1.00 97.69 172 THR A CA 1
ATOM 1316 C C . THR A 1 172 ? -4.230 2.119 -6.795 1.00 97.69 172 THR A C 1
ATOM 1318 O O . THR A 1 172 ? -4.243 2.754 -5.748 1.00 97.69 172 THR A O 1
ATOM 1321 N N . ASN A 1 173 ? -3.645 2.564 -7.909 1.00 96.06 173 ASN A N 1
ATOM 1322 C CA . ASN A 1 173 ? -2.934 3.840 -8.020 1.00 96.06 173 ASN A CA 1
ATOM 1323 C C . ASN A 1 173 ? -3.332 4.574 -9.309 1.00 96.06 173 ASN A C 1
ATOM 1325 O O . ASN A 1 173 ? -3.779 3.964 -10.279 1.00 96.06 173 ASN A O 1
ATOM 1329 N N . TRP A 1 174 ? -3.150 5.894 -9.332 1.00 94.69 174 TRP A N 1
ATOM 1330 C CA . TRP A 1 174 ? -3.253 6.685 -10.557 1.00 94.69 174 TRP A CA 1
ATOM 1331 C C . TRP A 1 174 ? -1.855 7.012 -11.059 1.00 94.69 174 TRP A C 1
ATOM 1333 O O . TRP A 1 174 ? -1.073 7.628 -10.344 1.00 94.69 174 TRP A O 1
ATOM 1343 N N . GLU A 1 175 ? -1.545 6.587 -12.279 1.00 91.00 175 GLU A N 1
ATOM 1344 C CA . GLU A 1 175 ? -0.201 6.678 -12.851 1.00 91.00 175 GLU A CA 1
ATOM 1345 C C . GLU A 1 175 ? -0.285 7.269 -14.261 1.00 91.00 175 GLU A C 1
ATOM 1347 O O . GLU A 1 175 ? -1.104 6.834 -15.078 1.00 91.00 175 GLU A O 1
ATOM 1352 N N . SER A 1 176 ? 0.560 8.257 -14.557 1.00 88.31 176 SER A N 1
ATOM 1353 C CA . SER A 1 176 ? 0.700 8.819 -15.902 1.00 88.31 176 SER A CA 1
ATOM 1354 C C . SER A 1 176 ? 1.904 8.189 -16.590 1.00 88.31 176 SER A C 1
ATOM 1356 O O . SER A 1 176 ? 3.028 8.295 -16.105 1.00 88.31 176 SER A O 1
ATOM 1358 N N . ARG A 1 177 ? 1.660 7.478 -17.692 1.00 81.31 177 ARG A N 1
ATOM 1359 C CA . ARG A 1 177 ? 2.669 6.656 -18.369 1.00 81.31 177 ARG A CA 1
ATOM 1360 C C . ARG A 1 177 ? 2.333 6.421 -19.834 1.00 81.31 177 ARG A C 1
ATOM 1362 O O . ARG A 1 177 ? 1.177 6.532 -20.241 1.00 81.31 177 ARG A O 1
ATOM 1369 N N . GLU A 1 178 ? 3.339 6.021 -20.596 1.00 78.62 178 GLU A N 1
ATOM 1370 C CA . GLU A 1 178 ? 3.162 5.371 -21.895 1.00 78.62 178 GLU A CA 1
ATOM 1371 C C . GLU A 1 178 ? 2.934 3.870 -21.689 1.00 78.62 178 GLU A C 1
ATOM 1373 O O . GLU A 1 178 ? 3.517 3.255 -20.793 1.00 78.62 178 GLU A O 1
ATOM 1378 N N . LEU A 1 179 ? 2.073 3.264 -22.508 1.00 72.81 179 LEU A N 1
ATOM 1379 C CA . LEU A 1 179 ? 1.954 1.808 -22.564 1.00 72.81 179 LEU A CA 1
ATOM 1380 C C . LEU A 1 179 ? 2.747 1.305 -23.769 1.00 72.81 179 LEU A C 1
ATOM 1382 O O . LEU A 1 179 ? 2.573 1.808 -24.880 1.00 72.81 179 LEU A O 1
ATOM 1386 N N . ALA A 1 180 ? 3.604 0.305 -23.543 1.00 60.19 180 ALA A N 1
ATOM 1387 C CA . ALA A 1 180 ? 4.473 -0.260 -24.568 1.00 60.19 180 ALA A CA 1
ATOM 1388 C C . ALA A 1 180 ? 3.694 -0.612 -25.852 1.00 60.19 180 ALA A C 1
ATOM 1390 O O . ALA A 1 180 ? 2.645 -1.259 -25.803 1.00 60.19 180 ALA A O 1
ATOM 1391 N N . GLY A 1 181 ? 4.220 -0.188 -27.005 1.00 58.91 181 GLY A N 1
ATOM 1392 C CA . GLY A 1 181 ? 3.650 -0.492 -28.322 1.00 58.91 181 GLY A CA 1
ATOM 1393 C C . GLY A 1 181 ? 2.564 0.468 -28.824 1.00 58.91 181 GLY A C 1
ATOM 1394 O O . GLY A 1 181 ? 1.887 0.141 -29.797 1.00 58.91 181 GLY A O 1
ATOM 1395 N N . LYS A 1 182 ? 2.378 1.637 -28.197 1.00 60.72 182 LYS A N 1
ATOM 1396 C CA . LYS A 1 182 ? 1.508 2.710 -28.705 1.00 60.72 182 LYS A CA 1
ATOM 1397 C C . LYS A 1 182 ? 2.291 4.036 -28.720 1.00 60.72 182 LYS A C 1
ATOM 1399 O O . LYS A 1 182 ? 2.499 4.619 -27.658 1.00 60.72 182 LYS A O 1
ATOM 1404 N N . GLU A 1 183 ? 2.740 4.491 -29.893 1.00 52.06 183 GLU A N 1
ATOM 1405 C CA . GLU A 1 183 ? 3.287 5.853 -30.075 1.00 52.06 183 GLU A CA 1
ATOM 1406 C C . GLU A 1 183 ? 2.216 6.898 -29.680 1.00 52.06 183 GLU A C 1
ATOM 1408 O O . GLU A 1 183 ? 1.021 6.648 -29.855 1.00 52.06 183 GLU A O 1
ATOM 1413 N N . ASP A 1 184 ? 2.622 8.020 -29.071 1.00 55.53 184 ASP A N 1
ATOM 1414 C CA . ASP A 1 184 ? 1.742 9.068 -28.506 1.00 55.53 184 ASP A CA 1
ATOM 1415 C C . ASP A 1 184 ? 0.722 8.578 -27.451 1.00 55.53 184 ASP A C 1
ATOM 1417 O O . ASP A 1 184 ? -0.425 9.037 -27.370 1.00 55.53 184 ASP A O 1
ATOM 1421 N N . SER A 1 185 ? 1.117 7.616 -26.608 1.00 67.19 185 SER A N 1
ATOM 1422 C CA . SER A 1 185 ? 0.219 6.991 -25.623 1.00 67.19 185 SER A CA 1
ATOM 1423 C C . SER A 1 185 ? 0.343 7.487 -24.189 1.00 67.19 185 SER A C 1
ATOM 1425 O O . SER A 1 185 ? -0.346 6.927 -23.323 1.00 67.19 185 SER A O 1
ATOM 1427 N N . TYR A 1 186 ? 1.152 8.526 -23.932 1.00 84.00 186 TYR A N 1
ATOM 1428 C CA . TYR A 1 186 ? 1.257 9.102 -22.595 1.00 84.00 186 TYR A CA 1
ATOM 1429 C C . TYR A 1 186 ? -0.132 9.517 -22.116 1.00 84.00 186 TYR A C 1
ATOM 1431 O O . TYR A 1 186 ? -0.816 10.357 -22.707 1.00 84.00 186 TYR A O 1
ATOM 1439 N N . ALA A 1 187 ? -0.598 8.851 -21.070 1.00 89.94 187 ALA A N 1
ATOM 1440 C CA . ALA A 1 187 ? -1.921 9.067 -20.530 1.00 89.94 187 ALA A CA 1
ATOM 1441 C C . ALA A 1 187 ? -1.960 8.679 -19.061 1.00 89.94 187 ALA A C 1
ATOM 1443 O O . ALA A 1 187 ? -1.109 7.947 -18.561 1.00 89.94 187 ALA A O 1
ATOM 1444 N N . THR A 1 188 ? -2.996 9.150 -18.384 1.00 92.94 188 THR A N 1
ATOM 1445 C CA . THR A 1 188 ? -3.283 8.785 -17.004 1.00 92.94 188 THR A CA 1
ATOM 1446 C C . THR A 1 188 ? -4.111 7.504 -16.967 1.00 92.94 188 THR A C 1
ATOM 1448 O O . THR A 1 188 ? -5.120 7.378 -17.669 1.00 92.94 188 THR A O 1
ATOM 1451 N N . TYR A 1 189 ? -3.695 6.549 -16.144 1.00 94.44 189 TYR A N 1
ATOM 1452 C CA . TYR A 1 189 ? -4.344 5.257 -15.958 1.00 94.44 189 TYR A CA 1
ATOM 1453 C C . TYR A 1 189 ? -4.667 5.048 -14.482 1.00 94.44 189 TYR A C 1
ATOM 1455 O O . TYR A 1 189 ? -3.835 5.327 -13.623 1.00 94.44 189 TYR A O 1
ATOM 1463 N N . LEU A 1 190 ? -5.845 4.491 -14.202 1.00 96.31 190 LEU A N 1
ATOM 1464 C CA . LEU A 1 190 ? -6.076 3.781 -12.949 1.00 96.31 190 LEU A CA 1
ATOM 1465 C C . LEU A 1 190 ? -5.459 2.393 -13.093 1.00 96.31 190 LEU A C 1
ATOM 1467 O O . LEU A 1 190 ? -5.857 1.625 -13.975 1.00 96.31 190 LEU A O 1
ATOM 1471 N N . THR A 1 191 ? -4.487 2.084 -12.251 1.00 96.25 191 THR A N 1
ATOM 1472 C CA . THR A 1 191 ? -3.811 0.793 -12.210 1.00 96.25 191 THR A CA 1
ATOM 1473 C C . THR A 1 191 ? -4.325 -0.006 -11.023 1.00 96.25 191 THR A C 1
ATOM 1475 O O . THR A 1 191 ? -4.727 0.562 -10.012 1.00 96.25 191 THR A O 1
ATOM 1478 N N . GLY A 1 192 ? -4.340 -1.328 -11.148 1.00 97.31 192 GLY A N 1
ATOM 1479 C CA . GLY A 1 192 ? -4.644 -2.254 -10.068 1.00 97.31 192 GLY A CA 1
ATOM 1480 C C . GLY A 1 192 ? -3.632 -3.388 -10.070 1.00 97.31 192 GLY A C 1
ATOM 1481 O O . GLY A 1 192 ? -3.517 -4.109 -11.066 1.00 97.31 192 GLY A O 1
ATOM 1482 N N . ARG A 1 193 ? -2.897 -3.537 -8.966 1.00 97.69 193 ARG A N 1
ATOM 1483 C CA . ARG A 1 193 ? -1.926 -4.615 -8.753 1.00 97.69 193 ARG A CA 1
ATOM 1484 C C . ARG A 1 193 ? -2.383 -5.500 -7.603 1.00 97.69 193 ARG A C 1
ATOM 1486 O O . ARG A 1 193 ? -2.883 -5.015 -6.592 1.00 97.69 193 ARG A O 1
ATOM 1493 N N . TRP A 1 194 ? -2.246 -6.805 -7.792 1.00 97.75 194 TRP A N 1
ATOM 1494 C CA . TRP A 1 194 ? -2.806 -7.799 -6.888 1.00 97.75 194 TRP A CA 1
ATOM 1495 C C . TRP A 1 194 ? -1.797 -8.241 -5.841 1.00 97.75 194 TRP A C 1
ATOM 1497 O O . TRP A 1 194 ? -0.644 -8.532 -6.160 1.00 97.75 194 TRP A O 1
ATOM 1507 N N . PHE A 1 195 ? -2.272 -8.351 -4.608 1.00 98.25 195 PHE A N 1
ATOM 1508 C CA . PHE A 1 195 ? -1.530 -8.869 -3.473 1.00 98.25 195 PHE A CA 1
ATOM 1509 C C . PHE A 1 195 ? -2.363 -9.908 -2.728 1.00 98.25 195 PHE A C 1
ATOM 1511 O O . PHE A 1 195 ? -3.593 -9.896 -2.762 1.00 98.25 195 PHE A O 1
ATOM 1518 N N . ARG A 1 196 ? -1.674 -10.797 -2.031 1.00 97.06 196 ARG A N 1
ATOM 1519 C CA . ARG A 1 196 ? -2.196 -11.613 -0.939 1.00 97.06 196 ARG A CA 1
ATOM 1520 C C . ARG A 1 196 ? -1.702 -11.033 0.371 1.00 97.06 196 ARG A C 1
ATOM 1522 O O . ARG A 1 196 ? -0.669 -10.364 0.395 1.00 97.06 196 ARG A O 1
ATOM 1529 N N . TYR A 1 197 ? -2.405 -11.331 1.449 1.00 96.69 197 TYR A N 1
ATOM 1530 C CA . TYR A 1 197 ? -1.869 -11.154 2.787 1.00 96.69 197 TYR A CA 1
ATOM 1531 C C . TYR A 1 197 ? -1.568 -12.527 3.372 1.00 96.69 197 TYR A C 1
ATOM 1533 O O . TYR A 1 197 ? -2.406 -13.418 3.295 1.00 96.69 197 TYR A O 1
ATOM 1541 N N . HIS A 1 198 ? -0.373 -12.705 3.922 1.00 93.62 198 HIS A N 1
ATOM 1542 C CA . HIS A 1 198 ? 0.024 -13.949 4.565 1.00 93.62 198 HIS A CA 1
ATOM 1543 C C . HIS A 1 198 ? 1.074 -13.662 5.637 1.00 93.62 198 HIS A C 1
ATOM 1545 O O . HIS A 1 198 ? 2.036 -12.938 5.379 1.00 93.62 198 HIS A O 1
ATOM 1551 N N . ASN A 1 199 ? 0.897 -14.219 6.839 1.00 90.94 199 ASN A N 1
ATOM 1552 C CA . ASN A 1 199 ? 1.824 -14.073 7.971 1.00 90.94 199 ASN A CA 1
ATOM 1553 C C . ASN A 1 199 ? 2.250 -12.623 8.255 1.00 90.94 199 ASN A C 1
ATOM 1555 O O . ASN A 1 199 ? 3.432 -12.341 8.446 1.00 90.94 199 ASN A O 1
ATOM 1559 N N . GLY A 1 200 ? 1.305 -11.681 8.258 1.00 93.06 200 GLY A N 1
ATOM 1560 C CA . GLY A 1 200 ? 1.648 -10.291 8.559 1.00 93.06 200 GLY A CA 1
ATOM 1561 C C . GLY A 1 200 ? 2.350 -9.554 7.422 1.00 93.06 200 GLY A C 1
ATOM 1562 O O . GLY A 1 200 ? 3.001 -8.549 7.693 1.00 93.06 200 GLY A O 1
ATOM 1563 N N . LYS A 1 201 ? 2.266 -10.041 6.174 1.00 95.69 201 LYS A N 1
ATOM 1564 C CA . LYS A 1 201 ? 2.928 -9.443 5.005 1.00 95.69 201 LYS A CA 1
ATOM 1565 C C . LYS A 1 201 ? 2.049 -9.431 3.771 1.00 95.69 201 LYS A C 1
ATOM 1567 O O . LYS A 1 201 ? 1.215 -10.311 3.580 1.00 95.69 201 LYS A O 1
ATOM 1572 N N . LEU A 1 202 ? 2.291 -8.447 2.911 1.00 97.44 202 LEU A N 1
ATOM 1573 C CA . LEU A 1 202 ? 1.787 -8.441 1.548 1.00 97.44 202 LEU A CA 1
ATOM 1574 C C . LEU A 1 202 ? 2.688 -9.290 0.656 1.00 97.44 202 LEU A C 1
ATOM 1576 O O . LEU A 1 202 ? 3.905 -9.155 0.674 1.00 97.44 202 LEU A O 1
ATOM 1580 N N . GLN A 1 203 ? 2.083 -10.123 -0.175 1.00 96.56 203 GLN A N 1
ATOM 1581 C CA . GLN A 1 203 ? 2.780 -10.915 -1.180 1.00 96.56 203 GLN A CA 1
ATOM 1582 C C . GLN A 1 203 ? 2.201 -10.579 -2.552 1.00 96.56 203 GLN A C 1
ATOM 1584 O O . GLN A 1 203 ? 0.994 -10.746 -2.739 1.00 96.56 203 GLN A O 1
ATOM 1589 N N . PRO A 1 204 ? 2.997 -10.101 -3.520 1.00 96.44 204 PRO A N 1
ATOM 1590 C CA . PRO A 1 204 ? 2.502 -9.896 -4.875 1.00 96.44 204 PRO A CA 1
ATOM 1591 C C . PRO A 1 204 ? 1.895 -11.183 -5.454 1.00 96.44 204 PRO A C 1
ATOM 1593 O O . PRO A 1 204 ? 2.473 -12.265 -5.351 1.00 96.44 204 PRO A O 1
ATOM 1596 N N . ALA A 1 205 ? 0.729 -11.077 -6.086 1.00 96.12 205 ALA A N 1
ATOM 1597 C CA . ALA A 1 205 ? 0.076 -12.197 -6.756 1.00 96.12 205 ALA A CA 1
ATOM 1598 C C . ALA A 1 205 ? 0.486 -12.234 -8.236 1.00 96.12 205 ALA A C 1
ATOM 1600 O O . ALA A 1 205 ? -0.246 -11.764 -9.108 1.00 96.12 205 ALA A O 1
ATOM 1601 N N . PHE A 1 206 ? 1.688 -12.752 -8.516 1.00 94.94 206 PHE A N 1
ATOM 1602 C CA . PHE A 1 206 ? 2.297 -12.741 -9.856 1.00 94.94 206 PHE A CA 1
ATOM 1603 C C . PHE A 1 206 ? 1.492 -13.491 -10.925 1.00 94.94 206 PHE A C 1
ATOM 1605 O O . PHE A 1 206 ? 1.666 -13.249 -12.117 1.00 94.94 206 PHE A O 1
ATOM 1612 N N . GLU A 1 207 ? 0.603 -14.399 -10.529 1.00 94.25 207 GLU A N 1
ATOM 1613 C CA . GLU A 1 207 ? -0.280 -15.106 -11.455 1.00 94.25 207 GLU A CA 1
ATOM 1614 C C . GLU A 1 207 ? -1.462 -14.252 -11.943 1.00 94.25 207 GLU A C 1
ATOM 1616 O O . GLU A 1 207 ? -2.169 -14.639 -12.879 1.00 94.25 207 GLU A O 1
ATOM 1621 N N . LYS A 1 208 ? -1.699 -13.091 -11.319 1.00 95.44 208 LYS A N 1
ATOM 1622 C CA . LYS A 1 208 ? -2.746 -12.152 -11.719 1.00 95.44 208 LYS A CA 1
ATOM 1623 C C . LYS A 1 208 ? -2.198 -11.105 -12.688 1.00 95.44 208 LYS A C 1
ATOM 1625 O O . LYS A 1 208 ? -1.098 -10.595 -12.490 1.00 95.44 208 LYS A O 1
ATOM 1630 N N . PRO A 1 209 ? -2.980 -10.705 -13.706 1.00 96.12 209 PRO A N 1
ATOM 1631 C CA . PRO A 1 209 ? -2.583 -9.601 -14.563 1.00 96.12 209 PRO A CA 1
ATOM 1632 C C . PRO A 1 209 ? -2.643 -8.280 -13.794 1.00 96.12 209 PRO A C 1
ATOM 1634 O O . PRO A 1 209 ? -3.551 -8.056 -12.987 1.00 96.12 209 PRO A O 1
ATOM 1637 N N . ILE A 1 210 ? -1.747 -7.364 -14.139 1.00 95.62 210 ILE A N 1
ATOM 1638 C CA . ILE A 1 210 ? -1.887 -5.954 -13.786 1.00 95.62 210 ILE A CA 1
ATOM 1639 C C . ILE A 1 210 ? -3.065 -5.396 -14.589 1.00 95.62 210 ILE A C 1
ATOM 1641 O O . ILE A 1 210 ? -3.183 -5.626 -15.796 1.00 95.62 210 ILE A O 1
ATOM 1645 N N . LEU A 1 211 ? -3.961 -4.680 -13.920 1.00 96.56 211 LEU A N 1
ATOM 1646 C CA . LEU A 1 211 ? -5.110 -4.041 -14.552 1.00 96.56 211 LEU A CA 1
ATOM 1647 C C . LEU A 1 211 ? -4.779 -2.575 -14.809 1.00 96.56 211 LEU A C 1
ATOM 1649 O O . LEU A 1 211 ? -4.327 -1.894 -13.897 1.00 96.56 211 LEU A O 1
ATOM 1653 N N . ALA A 1 212 ? -5.009 -2.080 -16.023 1.00 95.12 212 ALA A N 1
ATOM 1654 C CA . ALA A 1 212 ? -4.764 -0.683 -16.370 1.00 95.12 212 ALA A CA 1
ATOM 1655 C C . ALA A 1 212 ? -5.937 -0.100 -17.163 1.00 95.12 212 ALA A C 1
ATOM 1657 O O . ALA A 1 212 ? -6.276 -0.559 -18.257 1.00 95.12 212 ALA A O 1
ATOM 1658 N N . ARG A 1 213 ? -6.575 0.937 -16.619 1.00 95.06 213 ARG A N 1
ATOM 1659 C CA . ARG A 1 213 ? -7.731 1.597 -17.229 1.00 95.06 213 ARG A CA 1
ATOM 1660 C C . ARG A 1 213 ? -7.421 3.059 -17.524 1.00 95.06 213 ARG A C 1
ATOM 1662 O O . ARG A 1 213 ? -7.342 3.875 -16.612 1.00 95.06 213 ARG A O 1
ATOM 1669 N N . ARG A 1 214 ? -7.299 3.394 -18.812 1.00 94.12 214 ARG A N 1
ATOM 1670 C CA . ARG A 1 214 ? -7.043 4.768 -19.274 1.00 94.12 214 ARG A CA 1
ATOM 1671 C C . ARG A 1 214 ? -8.168 5.721 -18.865 1.00 94.12 214 ARG A C 1
ATOM 1673 O O . ARG A 1 214 ? -9.346 5.417 -19.087 1.00 94.12 214 ARG A O 1
ATOM 1680 N N . LEU A 1 215 ? -7.799 6.896 -18.361 1.00 94.75 215 LEU A N 1
ATOM 1681 C CA . LEU A 1 215 ? -8.701 8.008 -18.082 1.00 94.75 215 LEU A CA 1
ATOM 1682 C C . LEU A 1 215 ? -9.173 8.654 -19.386 1.00 94.75 215 LEU A C 1
ATOM 1684 O O . LEU A 1 215 ? -8.566 9.574 -19.921 1.00 94.75 215 LEU A O 1
ATOM 1688 N N . LEU A 1 216 ? -10.273 8.139 -19.920 1.00 94.00 216 LEU A N 1
ATOM 1689 C CA . LEU A 1 216 ? -11.015 8.764 -21.012 1.00 94.00 216 LEU A CA 1
ATOM 1690 C C . LEU A 1 216 ? -12.290 9.394 -20.447 1.00 94.00 216 LEU A C 1
ATOM 1692 O O . LEU A 1 216 ? -12.808 8.903 -19.446 1.00 94.00 216 LEU A O 1
ATOM 1696 N N . LYS A 1 217 ? -12.887 10.363 -21.152 1.00 94.12 217 LYS A N 1
ATOM 1697 C CA . LYS A 1 217 ? -14.173 10.984 -20.765 1.00 94.12 217 LYS A CA 1
ATOM 1698 C C . LYS A 1 217 ? -15.268 9.958 -20.426 1.00 94.12 217 LYS A C 1
ATOM 1700 O O . LYS A 1 217 ? -16.028 10.123 -19.482 1.00 94.12 217 LYS A O 1
ATOM 1705 N N . SER A 1 218 ? -15.322 8.846 -21.167 1.00 95.25 218 SER A N 1
ATOM 1706 C CA . SER A 1 218 ? -16.265 7.750 -20.874 1.00 95.25 218 SER A CA 1
ATOM 1707 C C . SER A 1 218 ? -16.014 7.051 -19.531 1.00 95.25 218 SER A C 1
ATOM 1709 O O . SER A 1 218 ? -16.956 6.578 -18.907 1.00 95.25 218 SER A O 1
ATOM 1711 N N . PHE A 1 219 ? -14.756 6.960 -19.092 1.00 96.50 219 PHE A N 1
ATOM 1712 C CA . PHE A 1 219 ? -14.412 6.389 -17.794 1.00 96.50 219 PHE A CA 1
ATOM 1713 C C . PHE A 1 219 ? -14.642 7.398 -16.665 1.00 96.50 219 PHE A C 1
ATOM 1715 O O . PHE A 1 219 ? -15.167 7.029 -15.624 1.00 96.50 219 PHE A O 1
ATOM 1722 N N . GLU A 1 220 ? -14.337 8.672 -16.893 1.00 95.38 220 GLU A N 1
ATOM 1723 C CA . GLU A 1 220 ? -14.685 9.750 -15.966 1.00 95.38 220 GLU A CA 1
ATOM 1724 C C . GLU A 1 220 ? -16.192 9.774 -15.667 1.00 95.38 220 GLU A C 1
ATOM 1726 O O . GLU A 1 220 ? -16.587 9.716 -14.506 1.00 95.38 220 GLU A O 1
ATOM 1731 N N . GLN A 1 221 ? -17.041 9.724 -16.702 1.00 95.44 221 GLN A N 1
ATOM 1732 C CA . GLN A 1 221 ? -18.493 9.653 -16.518 1.00 95.44 221 GLN A CA 1
ATOM 1733 C C . GLN A 1 221 ? -18.927 8.400 -15.748 1.00 95.44 221 GLN A C 1
ATOM 1735 O O . GLN A 1 221 ? -19.826 8.477 -14.913 1.00 95.44 221 GLN A O 1
ATOM 1740 N N . LEU A 1 222 ? -18.298 7.248 -16.015 1.00 94.56 222 LEU A N 1
ATOM 1741 C CA . LEU A 1 222 ? -18.564 6.023 -15.259 1.00 94.56 222 LEU A CA 1
ATOM 1742 C C . LEU A 1 222 ? -18.263 6.230 -13.771 1.00 94.56 222 LEU A C 1
ATOM 1744 O O . LEU A 1 222 ? -19.119 5.915 -12.956 1.00 94.56 222 LEU A O 1
ATOM 1748 N N . ARG A 1 223 ? -17.099 6.799 -13.426 1.00 94.75 223 ARG A N 1
ATOM 1749 C CA . ARG A 1 223 ? -16.723 7.082 -12.029 1.00 94.75 223 ARG A CA 1
ATOM 1750 C C . ARG A 1 223 ? -17.739 7.998 -11.354 1.00 94.75 223 ARG A C 1
ATOM 1752 O O . ARG A 1 223 ? -18.193 7.679 -10.263 1.00 94.75 223 ARG A O 1
ATOM 1759 N N . LEU A 1 224 ? -18.129 9.089 -12.021 1.00 92.25 224 LEU A N 1
ATOM 1760 C CA . LEU A 1 224 ? -19.114 10.046 -11.504 1.00 92.25 224 LEU A CA 1
ATOM 1761 C C . LEU A 1 224 ? -20.483 9.400 -11.246 1.00 92.25 224 LEU A C 1
ATOM 1763 O O . LEU A 1 224 ? -21.139 9.724 -10.262 1.00 92.25 224 LEU A O 1
ATOM 1767 N N . ASN A 1 225 ? -20.898 8.466 -12.102 1.00 93.75 225 ASN A N 1
ATOM 1768 C CA . ASN A 1 225 ? -22.190 7.792 -11.979 1.00 93.75 225 ASN A CA 1
ATOM 1769 C C . ASN A 1 225 ? -22.214 6.693 -10.909 1.00 93.75 225 ASN A C 1
ATOM 1771 O O . ASN A 1 225 ? -23.296 6.239 -10.549 1.00 93.75 225 ASN A O 1
ATOM 1775 N N . THR A 1 226 ? -21.053 6.244 -10.428 1.00 91.75 226 THR A N 1
ATOM 1776 C CA . THR A 1 226 ? -20.940 5.124 -9.483 1.00 91.75 226 THR A CA 1
ATOM 1777 C C . THR A 1 226 ? -20.228 5.523 -8.193 1.00 91.75 226 THR A C 1
ATOM 1779 O O . THR A 1 226 ? -19.675 4.656 -7.531 1.00 91.75 226 THR A O 1
ATOM 1782 N N . LEU A 1 227 ? -20.164 6.810 -7.832 1.00 82.75 227 LEU A N 1
ATOM 1783 C CA . LEU A 1 227 ? -19.409 7.265 -6.650 1.00 82.75 227 LEU A CA 1
ATOM 1784 C C . LEU A 1 227 ? -19.847 6.571 -5.348 1.00 82.75 227 LEU A C 1
ATOM 1786 O O . LEU A 1 227 ? -19.006 6.300 -4.492 1.00 82.75 227 LEU A O 1
ATOM 1790 N N . GLU A 1 228 ? -21.136 6.245 -5.236 1.00 84.31 228 GLU A N 1
ATOM 1791 C CA . GLU A 1 228 ? -21.745 5.620 -4.054 1.00 84.31 228 GLU A CA 1
ATOM 1792 C C . GLU A 1 228 ? -21.684 4.079 -4.063 1.00 84.31 228 GLU A C 1
ATOM 1794 O O . GLU A 1 228 ? -22.025 3.441 -3.066 1.00 84.31 228 GLU A O 1
ATOM 1799 N N . ASP A 1 229 ? -21.245 3.457 -5.163 1.00 88.94 229 ASP A N 1
ATOM 1800 C CA . ASP A 1 229 ? -21.191 1.997 -5.265 1.00 88.94 229 ASP A CA 1
ATOM 1801 C C . ASP A 1 229 ? -20.044 1.444 -4.413 1.00 88.94 229 ASP A C 1
ATOM 1803 O O . ASP A 1 229 ? -18.899 1.849 -4.533 1.00 88.94 229 ASP A O 1
ATOM 1807 N N . ASN A 1 230 ? -20.287 0.432 -3.592 1.00 88.38 230 ASN A N 1
ATOM 1808 C CA . ASN A 1 230 ? -19.249 -0.119 -2.712 1.00 88.38 230 ASN A CA 1
ATOM 1809 C C . ASN A 1 230 ? -18.357 -1.191 -3.373 1.00 88.38 230 ASN A C 1
ATOM 1811 O O . ASN A 1 230 ? -17.613 -1.871 -2.671 1.00 88.38 230 ASN A O 1
ATOM 1815 N N . VAL A 1 231 ? -18.462 -1.369 -4.695 1.00 91.25 231 VAL A N 1
ATOM 1816 C CA . VAL A 1 231 ? -17.754 -2.397 -5.488 1.00 91.25 231 VAL A CA 1
ATOM 1817 C C . VAL A 1 231 ? -16.690 -1.821 -6.435 1.00 91.25 231 VAL A C 1
ATOM 1819 O O . VAL A 1 231 ? -15.991 -2.576 -7.120 1.00 91.25 231 VAL A O 1
ATOM 1822 N N . HIS A 1 232 ? -16.561 -0.494 -6.516 1.00 92.88 232 HIS A N 1
ATOM 1823 C CA . HIS A 1 232 ? -15.421 0.148 -7.183 1.00 92.88 232 HIS A CA 1
ATOM 1824 C C . HIS A 1 232 ? -14.201 0.145 -6.249 1.00 92.88 232 HIS A C 1
ATOM 1826 O O . HIS A 1 232 ? -14.391 0.126 -5.043 1.00 92.88 232 HIS A O 1
ATOM 1832 N N . PRO A 1 233 ? -12.959 0.056 -6.743 1.00 95.19 233 PRO A N 1
ATOM 1833 C CA . PRO A 1 233 ? -12.538 0.248 -8.122 1.00 95.19 233 PRO A CA 1
ATOM 1834 C C . PRO A 1 233 ? -12.549 -1.038 -8.958 1.00 95.19 233 PRO A C 1
ATOM 1836 O O . PRO A 1 233 ? -12.410 -0.963 -10.181 1.00 95.19 233 PRO A O 1
ATOM 1839 N N . TYR A 1 234 ? -12.746 -2.225 -8.369 1.00 96.38 234 TYR A N 1
ATOM 1840 C CA . TYR A 1 234 ? -12.692 -3.470 -9.145 1.00 96.38 234 TYR A CA 1
ATOM 1841 C C . TYR A 1 234 ? -13.754 -3.550 -10.244 1.00 96.38 234 TYR A C 1
ATOM 1843 O O . TYR A 1 234 ? -13.445 -4.008 -11.344 1.00 96.38 234 TYR A O 1
ATOM 1851 N N . SER A 1 235 ? -14.974 -3.054 -10.020 1.00 95.62 235 SER A N 1
ATOM 1852 C CA . SER A 1 235 ? -15.996 -2.984 -11.077 1.00 95.62 235 SER A CA 1
ATOM 1853 C C . SER A 1 235 ? -15.531 -2.165 -12.295 1.00 95.62 235 SER A C 1
ATOM 1855 O O . SER A 1 235 ? -15.740 -2.582 -13.438 1.00 95.62 235 SER A O 1
ATOM 1857 N N . TRP A 1 236 ? -14.820 -1.055 -12.072 1.00 96.88 236 TRP A N 1
ATOM 1858 C CA . TRP A 1 236 ? -14.216 -0.240 -13.129 1.00 96.88 236 TRP A CA 1
ATOM 1859 C C . TRP A 1 236 ? -13.085 -0.974 -13.846 1.00 96.88 236 TRP A C 1
ATOM 1861 O O . TRP A 1 236 ? -12.982 -0.914 -15.072 1.00 96.88 236 TRP A O 1
ATOM 1871 N N . LEU A 1 237 ? -12.254 -1.694 -13.094 1.00 97.06 237 LEU A N 1
ATOM 1872 C CA . LEU A 1 237 ? -11.109 -2.432 -13.623 1.00 97.06 237 LEU A CA 1
ATOM 1873 C C . LEU A 1 237 ? -11.509 -3.763 -14.281 1.00 97.06 237 LEU A C 1
ATOM 1875 O O . LEU A 1 237 ? -10.790 -4.265 -15.140 1.00 97.06 237 LEU A O 1
ATOM 1879 N N . LYS A 1 238 ? -12.697 -4.297 -13.999 1.00 95.94 238 LYS A N 1
ATOM 1880 C CA . LYS A 1 238 ? -13.277 -5.445 -14.714 1.00 95.94 238 LYS A CA 1
ATOM 1881 C C . LYS A 1 238 ? -13.897 -5.059 -16.065 1.00 95.94 238 LYS A C 1
ATOM 1883 O O . LYS A 1 238 ? -14.245 -5.936 -16.855 1.00 95.94 238 LYS A O 1
ATOM 1888 N N . HIS A 1 239 ? -14.035 -3.764 -16.347 1.00 96.38 239 HIS A N 1
ATOM 1889 C CA . HIS A 1 239 ? -14.632 -3.271 -17.584 1.00 96.38 239 HIS A CA 1
ATOM 1890 C C . HIS A 1 239 ? -13.890 -3.804 -18.837 1.00 96.38 239 HIS A C 1
ATOM 1892 O O . HIS A 1 239 ? -12.661 -3.855 -18.838 1.00 96.38 239 HIS A O 1
ATOM 1898 N N . PRO A 1 240 ? -14.579 -4.126 -19.955 1.00 96.06 240 PRO A N 1
ATOM 1899 C CA . PRO A 1 240 ? -13.943 -4.688 -21.162 1.00 96.06 240 PRO A CA 1
ATOM 1900 C C . PRO A 1 240 ? -12.844 -3.828 -21.799 1.00 96.06 240 PRO A C 1
ATOM 1902 O O . PRO A 1 240 ? -12.022 -4.319 -22.560 1.00 96.06 240 PRO A O 1
ATOM 1905 N N . LYS A 1 241 ? -12.849 -2.526 -21.506 1.00 94.81 241 LYS A N 1
ATOM 1906 C CA . LYS A 1 241 ? -11.840 -1.565 -21.976 1.00 94.81 241 LYS A CA 1
ATOM 1907 C C . LYS A 1 241 ? -10.648 -1.412 -21.005 1.00 94.81 241 LYS A C 1
ATOM 1909 O O . LYS A 1 241 ? -9.883 -0.458 -21.143 1.00 94.81 241 LYS A O 1
ATOM 1914 N N . THR A 1 242 ? -10.539 -2.252 -19.978 1.00 95.50 242 THR A N 1
ATOM 1915 C CA . THR A 1 242 ? -9.346 -2.341 -19.126 1.00 95.50 242 THR A CA 1
ATOM 1916 C C . THR A 1 242 ? -8.311 -3.220 -19.808 1.00 95.50 242 THR A C 1
ATOM 1918 O O . THR A 1 242 ? -8.618 -4.330 -20.245 1.00 95.50 242 THR A O 1
ATOM 1921 N N . GLU A 1 243 ? -7.079 -2.736 -19.876 1.00 93.88 243 GLU A N 1
ATOM 1922 C CA . GLU A 1 243 ? -5.945 -3.504 -20.370 1.00 93.88 243 GLU A CA 1
ATOM 1923 C C . GLU A 1 243 ? -5.469 -4.458 -19.270 1.00 93.88 243 GLU A C 1
ATOM 1925 O O . GLU A 1 243 ? -5.365 -4.080 -18.101 1.00 93.88 243 GLU A O 1
ATOM 1930 N N . LYS A 1 244 ? -5.221 -5.716 -19.642 1.00 95.06 244 LYS A N 1
ATOM 1931 C CA . LYS A 1 244 ? -4.691 -6.751 -18.749 1.00 95.06 244 LYS A CA 1
ATOM 1932 C C . LYS A 1 244 ? -3.253 -7.026 -19.149 1.00 95.06 244 LYS A C 1
ATOM 1934 O O . LYS A 1 244 ? -3.008 -7.603 -20.207 1.00 95.06 244 LYS A O 1
ATOM 1939 N N . LEU A 1 245 ? -2.321 -6.599 -18.315 1.00 92.00 245 LEU A N 1
ATOM 1940 C CA . LEU A 1 245 ? -0.895 -6.622 -18.602 1.00 92.00 245 LEU A CA 1
ATOM 1941 C C . LEU A 1 245 ? -0.250 -7.770 -17.824 1.00 92.00 245 LEU A C 1
ATOM 1943 O O . LEU A 1 245 ? -0.551 -7.974 -16.649 1.00 92.00 245 LEU A O 1
ATOM 1947 N N . LYS A 1 246 ? 0.605 -8.552 -18.488 1.00 90.25 246 LYS A N 1
ATOM 1948 C CA . LYS A 1 246 ? 1.344 -9.651 -17.839 1.00 90.25 246 LYS A CA 1
ATOM 1949 C C . LYS A 1 246 ? 2.583 -9.162 -17.094 1.00 90.25 246 LYS A C 1
ATOM 1951 O O . LYS A 1 246 ? 2.976 -9.779 -16.117 1.00 90.25 246 LYS A O 1
ATOM 1956 N N . THR A 1 247 ? 3.176 -8.079 -17.575 1.00 88.12 247 THR A N 1
ATOM 1957 C CA . THR A 1 247 ? 4.371 -7.442 -17.025 1.00 88.12 247 THR A CA 1
ATOM 1958 C C . THR A 1 247 ? 4.087 -5.957 -16.854 1.00 88.12 247 THR A C 1
ATOM 1960 O O . THR A 1 247 ? 3.199 -5.412 -17.523 1.00 88.12 247 THR A O 1
ATOM 1963 N N . ASP A 1 248 ? 4.793 -5.298 -15.937 1.00 86.62 248 ASP A N 1
ATOM 1964 C CA . ASP A 1 248 ? 4.654 -3.853 -15.792 1.00 86.62 248 ASP A CA 1
ATOM 1965 C C . ASP A 1 248 ? 5.283 -3.164 -17.018 1.00 86.62 248 ASP A C 1
ATOM 1967 O O . ASP A 1 248 ? 6.443 -3.430 -17.324 1.00 86.62 248 ASP A O 1
ATOM 1971 N N . PRO A 1 249 ? 4.575 -2.283 -17.743 1.00 75.44 249 PRO A N 1
ATOM 1972 C CA . PRO A 1 249 ? 5.141 -1.580 -18.897 1.00 75.44 249 PRO A CA 1
ATOM 1973 C C . PRO A 1 249 ? 6.377 -0.747 -18.552 1.00 75.44 249 PRO A C 1
ATOM 1975 O O . PRO A 1 249 ? 7.229 -0.522 -19.402 1.00 75.44 249 PRO A O 1
ATOM 1978 N N . MET A 1 250 ? 6.514 -0.303 -17.300 1.00 69.62 250 MET A N 1
ATOM 1979 C CA . MET A 1 250 ? 7.726 0.401 -16.867 1.00 69.62 250 MET A CA 1
ATOM 1980 C C . MET A 1 250 ? 8.925 -0.543 -16.696 1.00 69.62 250 MET A C 1
ATOM 1982 O O . MET A 1 250 ? 10.064 -0.092 -16.677 1.00 69.62 250 MET A O 1
ATOM 1986 N N . ALA A 1 251 ? 8.693 -1.857 -16.664 1.00 75.06 251 ALA A N 1
ATOM 1987 C CA . ALA A 1 251 ? 9.746 -2.864 -16.727 1.00 75.06 251 ALA A CA 1
ATOM 1988 C C . ALA A 1 251 ? 10.336 -3.043 -18.136 1.00 75.06 251 ALA A C 1
ATOM 1990 O O . ALA A 1 251 ? 11.330 -3.748 -18.282 1.00 75.06 251 ALA A O 1
ATOM 1991 N N . THR A 1 252 ? 9.730 -2.457 -19.178 1.00 70.31 252 THR A N 1
ATOM 1992 C CA . THR A 1 252 ? 10.133 -2.669 -20.581 1.00 70.31 252 THR A CA 1
ATOM 1993 C C . THR A 1 252 ? 10.948 -1.513 -21.166 1.00 70.31 252 THR A C 1
ATOM 1995 O O . THR A 1 252 ? 10.996 -1.351 -22.384 1.00 70.31 252 THR A O 1
ATOM 1998 N N . GLY A 1 253 ? 11.557 -0.680 -20.318 1.00 77.69 253 GLY A N 1
ATOM 1999 C CA . GLY A 1 253 ? 12.447 0.394 -20.760 1.00 77.69 253 GLY A CA 1
ATOM 2000 C C . GLY A 1 253 ? 13.703 -0.134 -21.462 1.00 77.69 253 GLY A C 1
ATOM 2001 O O . GLY A 1 253 ? 14.083 -1.296 -21.315 1.00 77.69 253 GLY A O 1
ATOM 2002 N N . ILE A 1 254 ? 14.384 0.737 -22.211 1.00 85.62 254 ILE A N 1
ATOM 2003 C CA . ILE A 1 254 ? 15.688 0.403 -22.798 1.00 85.62 254 ILE A CA 1
ATO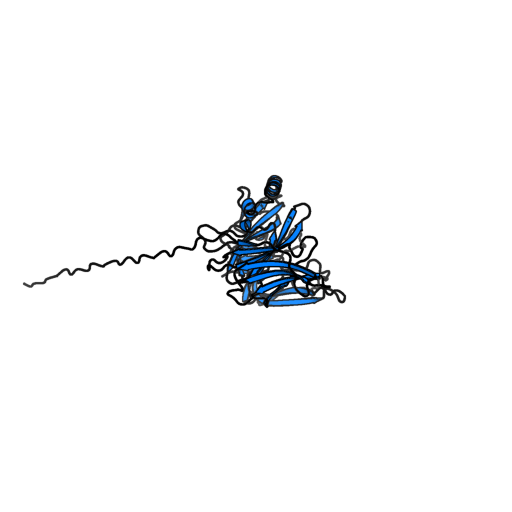M 2004 C C . ILE A 1 254 ? 16.714 0.362 -21.663 1.00 85.62 254 ILE A C 1
ATOM 2006 O O . ILE A 1 254 ? 17.043 1.401 -21.086 1.00 85.62 254 ILE A O 1
ATOM 2010 N N . GLU A 1 255 ? 17.193 -0.836 -21.333 1.00 90.94 255 GLU A N 1
ATOM 2011 C CA . GLU A 1 255 ? 18.255 -1.031 -20.346 1.00 90.94 255 GLU A CA 1
ATOM 2012 C C . GLU A 1 255 ? 19.558 -0.387 -20.854 1.00 90.94 255 GLU A C 1
ATOM 2014 O O . GLU A 1 255 ? 20.046 -0.709 -21.937 1.00 90.94 255 GLU A O 1
ATOM 2019 N N . VAL A 1 256 ? 20.122 0.532 -20.067 1.00 91.88 256 VAL A N 1
ATOM 2020 C CA . VAL A 1 256 ? 21.432 1.159 -20.316 1.00 91.88 256 VAL A CA 1
ATOM 2021 C C . VAL A 1 256 ? 22.530 0.367 -19.614 1.00 91.88 256 VAL A C 1
ATOM 2023 O O . VAL A 1 256 ? 23.611 0.167 -20.163 1.00 91.88 256 VAL A O 1
ATOM 2026 N N . SER A 1 257 ? 22.253 -0.107 -18.399 1.00 93.94 257 SER A N 1
ATOM 2027 C CA . SER A 1 257 ? 23.154 -0.986 -17.659 1.00 93.94 257 SER A CA 1
ATOM 2028 C C . SER A 1 257 ? 22.380 -1.908 -16.722 1.00 93.94 257 SER A C 1
ATOM 2030 O O . SER A 1 257 ? 21.271 -1.581 -16.295 1.00 93.94 257 SER A O 1
ATOM 2032 N N . ALA A 1 258 ? 22.966 -3.061 -16.398 1.00 95.62 258 ALA A N 1
ATOM 2033 C CA . ALA A 1 258 ? 22.415 -4.000 -15.431 1.00 95.62 258 ALA A CA 1
ATOM 2034 C C . ALA A 1 258 ? 23.539 -4.692 -14.652 1.00 95.62 258 ALA A C 1
ATOM 2036 O O . ALA A 1 258 ? 24.513 -5.152 -15.249 1.00 95.62 258 ALA A O 1
ATOM 2037 N N . GLN A 1 259 ? 23.392 -4.799 -13.332 1.00 97.31 259 GLN A N 1
ATOM 2038 C CA . GLN A 1 259 ? 24.333 -5.502 -12.457 1.00 97.31 259 GLN A CA 1
ATOM 2039 C C . GLN A 1 259 ? 23.587 -6.355 -11.433 1.00 97.31 259 GLN A C 1
ATOM 2041 O O . GLN A 1 259 ? 22.633 -5.894 -10.807 1.00 97.31 259 GLN A O 1
ATOM 2046 N N . ASN A 1 260 ? 24.037 -7.594 -11.252 1.00 98.12 260 ASN A N 1
ATOM 2047 C CA . ASN A 1 260 ? 23.518 -8.501 -10.231 1.00 98.12 260 ASN A CA 1
ATOM 2048 C C . ASN A 1 260 ? 24.356 -8.398 -8.955 1.00 98.12 260 ASN A C 1
ATOM 2050 O O . ASN A 1 260 ? 25.560 -8.129 -9.013 1.00 98.12 260 ASN A O 1
ATOM 2054 N N . GLY A 1 261 ? 23.719 -8.609 -7.810 1.00 97.94 261 GLY A N 1
ATOM 2055 C CA . GLY A 1 261 ? 24.390 -8.604 -6.523 1.00 97.94 261 GLY A CA 1
ATOM 2056 C C . GLY A 1 261 ? 23.491 -9.024 -5.372 1.00 97.94 261 GLY A C 1
ATOM 2057 O O . GLY A 1 261 ? 22.378 -9.515 -5.553 1.00 97.94 261 GLY A O 1
ATOM 2058 N N . VAL A 1 262 ? 23.981 -8.786 -4.160 1.00 98.31 262 VAL A N 1
ATOM 2059 C CA . VAL A 1 262 ? 23.292 -9.108 -2.910 1.00 98.31 262 VAL A CA 1
ATOM 2060 C C . VAL A 1 262 ? 23.207 -7.869 -2.040 1.00 98.31 262 VAL A C 1
ATOM 2062 O O . VAL A 1 262 ? 24.190 -7.144 -1.889 1.00 98.31 262 VAL A O 1
ATOM 2065 N N . ILE A 1 263 ? 22.048 -7.639 -1.426 1.00 98.19 263 ILE A N 1
ATOM 2066 C CA . ILE A 1 263 ? 21.920 -6.622 -0.379 1.00 98.19 263 ILE A CA 1
ATOM 2067 C C . ILE A 1 263 ? 22.725 -7.099 0.836 1.00 98.19 263 ILE A C 1
ATOM 2069 O O . ILE A 1 263 ? 22.348 -8.069 1.490 1.00 98.19 263 ILE A O 1
ATOM 2073 N N . GLU A 1 264 ? 23.832 -6.436 1.156 1.00 97.88 264 GLU A N 1
ATOM 2074 C CA . GLU A 1 264 ? 24.658 -6.773 2.324 1.00 97.88 264 GLU A CA 1
ATOM 2075 C C . GLU A 1 264 ? 24.159 -6.098 3.597 1.00 97.88 264 GLU A C 1
ATOM 2077 O O . GLU A 1 264 ? 24.276 -6.662 4.685 1.00 97.88 264 GLU A O 1
ATOM 2082 N N . LYS A 1 265 ? 23.615 -4.885 3.468 1.00 97.31 265 LYS A N 1
ATOM 2083 C CA . LYS A 1 265 ? 23.224 -4.064 4.612 1.00 97.31 265 LYS A CA 1
ATOM 2084 C C . LYS A 1 265 ? 22.027 -3.190 4.280 1.00 97.31 265 LYS A C 1
ATOM 2086 O O . LYS A 1 265 ? 22.010 -2.574 3.218 1.00 97.31 265 LYS A O 1
ATOM 2091 N N . TYR A 1 266 ? 21.090 -3.074 5.213 1.00 95.56 266 TYR A N 1
ATOM 2092 C CA . TYR A 1 266 ? 20.084 -2.020 5.239 1.00 95.56 266 TYR A CA 1
ATOM 2093 C C . TYR A 1 266 ? 20.313 -1.103 6.447 1.00 95.56 266 TYR A C 1
ATOM 2095 O O . TYR A 1 266 ? 20.670 -1.549 7.539 1.00 95.56 266 TYR A O 1
ATOM 2103 N N . THR A 1 267 ? 20.125 0.200 6.257 1.00 93.56 267 THR A N 1
ATOM 2104 C CA . THR A 1 267 ? 20.198 1.197 7.327 1.00 93.56 267 THR A CA 1
ATOM 2105 C C . THR A 1 267 ? 19.066 2.199 7.207 1.00 93.56 267 THR A C 1
ATOM 2107 O O . THR A 1 267 ? 18.829 2.757 6.137 1.00 93.56 267 THR A O 1
ATOM 2110 N N . ARG A 1 268 ? 18.420 2.475 8.340 1.00 90.81 268 ARG A N 1
ATOM 2111 C CA . ARG A 1 268 ? 17.481 3.580 8.514 1.00 90.81 268 ARG A CA 1
ATOM 2112 C C . ARG A 1 268 ? 18.183 4.676 9.309 1.00 90.81 268 ARG A C 1
ATOM 2114 O O . ARG A 1 268 ? 18.598 4.431 10.438 1.00 90.81 268 ARG A O 1
ATOM 2121 N N . ILE A 1 269 ? 18.346 5.846 8.706 1.00 86.31 269 ILE A N 1
ATOM 2122 C CA . ILE A 1 269 ? 19.013 7.002 9.306 1.00 86.31 269 ILE A CA 1
ATOM 2123 C C . ILE A 1 269 ? 17.955 8.067 9.563 1.00 86.31 269 ILE A C 1
ATOM 2125 O O . ILE A 1 269 ? 17.223 8.441 8.653 1.00 86.31 269 ILE A O 1
ATOM 2129 N N . GLU A 1 270 ? 17.881 8.554 10.793 1.00 85.44 270 GLU A N 1
ATOM 2130 C CA . GLU A 1 270 ? 17.001 9.656 11.175 1.00 85.44 270 GLU A CA 1
ATOM 2131 C C . GLU A 1 270 ? 17.840 10.932 11.258 1.00 85.44 270 GLU A C 1
ATOM 2133 O O . GLU A 1 270 ? 18.823 10.990 11.999 1.00 85.44 270 GLU A O 1
ATOM 2138 N N . LYS A 1 271 ? 17.501 11.934 10.445 1.00 80.94 271 LYS A N 1
ATOM 2139 C CA . LYS A 1 271 ? 18.224 13.204 10.344 1.00 80.94 271 LYS A CA 1
ATOM 2140 C C . LYS A 1 271 ? 17.240 14.352 10.532 1.00 80.94 271 LYS A C 1
ATOM 2142 O O . LYS A 1 271 ? 16.170 14.339 9.937 1.00 80.94 271 LYS A O 1
ATOM 2147 N N . LYS A 1 272 ? 17.586 15.363 11.331 1.00 78.25 272 LYS A N 1
ATOM 2148 C CA . LYS A 1 272 ? 16.809 16.612 11.354 1.00 78.25 272 LYS A CA 1
ATOM 2149 C C . LYS A 1 272 ? 16.960 17.332 10.014 1.00 78.25 272 LYS A C 1
ATOM 2151 O O . LYS A 1 272 ? 18.075 17.419 9.500 1.00 78.25 272 LYS A O 1
ATOM 2156 N N . ARG A 1 273 ? 15.855 17.830 9.454 1.00 69.06 273 ARG A N 1
ATOM 2157 C CA . ARG A 1 273 ? 15.858 18.496 8.139 1.00 69.06 273 ARG A CA 1
ATOM 2158 C C . ARG A 1 273 ? 16.684 19.792 8.144 1.00 69.06 273 ARG A C 1
ATOM 2160 O O . ARG A 1 273 ? 17.373 20.067 7.168 1.00 69.06 273 ARG A O 1
ATOM 2167 N N . ALA A 1 274 ? 16.665 20.534 9.251 1.00 72.31 274 ALA A N 1
ATOM 2168 C CA . ALA A 1 274 ? 17.495 21.710 9.520 1.00 72.31 274 ALA A CA 1
ATOM 2169 C C . ALA A 1 274 ? 17.706 21.870 11.039 1.00 72.31 274 ALA A C 1
ATOM 2171 O O . ALA A 1 274 ? 17.035 21.195 11.820 1.00 72.31 274 ALA A O 1
ATOM 2172 N N . GLU A 1 275 ? 18.621 22.748 11.471 1.00 71.00 275 GLU A N 1
ATOM 2173 C CA . GLU A 1 275 ? 18.837 23.020 12.908 1.00 71.00 275 GLU A CA 1
ATOM 2174 C C . GLU A 1 275 ? 17.564 23.536 13.604 1.00 71.00 275 GLU A C 1
ATOM 2176 O O . GLU A 1 275 ? 17.300 23.140 14.739 1.00 71.00 275 GLU A O 1
ATOM 2181 N N . ASP A 1 276 ? 16.739 24.305 12.884 1.00 70.81 276 ASP A N 1
ATOM 2182 C CA . ASP A 1 276 ? 15.488 24.903 13.374 1.00 70.81 276 ASP A CA 1
ATOM 2183 C C . ASP A 1 276 ? 14.215 24.145 12.932 1.00 70.81 276 ASP A C 1
ATOM 2185 O O . ASP A 1 276 ? 13.103 24.632 13.129 1.00 70.81 276 ASP A O 1
ATOM 2189 N N . ASP A 1 277 ? 14.350 22.969 12.305 1.00 72.38 277 ASP A N 1
ATOM 2190 C CA . ASP A 1 277 ? 13.210 22.149 11.875 1.00 72.38 277 ASP A CA 1
ATOM 2191 C C . ASP A 1 277 ? 13.104 20.891 12.744 1.00 72.38 277 ASP A C 1
ATOM 2193 O O . ASP A 1 277 ? 13.961 20.002 12.703 1.00 72.38 277 ASP A O 1
ATOM 2197 N N . ASP A 1 278 ? 12.025 20.800 13.521 1.00 72.50 278 ASP A N 1
ATOM 2198 C CA . ASP A 1 278 ? 11.731 19.634 14.360 1.00 72.50 278 ASP A CA 1
ATOM 2199 C C . ASP A 1 278 ? 11.310 18.399 13.546 1.00 72.50 278 ASP A C 1
ATOM 2201 O O . ASP A 1 278 ? 11.206 17.297 14.091 1.00 72.50 278 ASP A O 1
ATOM 2205 N N . ARG A 1 279 ? 11.113 18.533 12.226 1.00 71.62 279 ARG A N 1
ATOM 2206 C CA . ARG A 1 279 ? 10.811 17.394 11.356 1.00 71.62 279 ARG A CA 1
ATOM 2207 C C . ARG A 1 279 ? 12.034 16.492 11.194 1.00 71.62 279 ARG A C 1
ATOM 2209 O O . ARG A 1 279 ? 13.090 16.883 10.687 1.00 71.62 279 ARG A O 1
ATOM 2216 N N . VAL A 1 280 ? 11.848 15.232 11.580 1.00 75.56 280 VAL A N 1
ATOM 2217 C CA . VAL A 1 280 ? 12.807 14.150 11.359 1.00 75.56 280 VAL A CA 1
ATOM 2218 C C . VAL A 1 280 ? 12.604 13.578 9.960 1.00 75.56 280 VAL A C 1
ATOM 2220 O O . VAL A 1 280 ? 11.553 13.026 9.640 1.00 75.56 280 VAL A O 1
ATOM 2223 N N . GLN A 1 281 ? 13.636 13.675 9.133 1.00 77.94 281 GLN A N 1
ATOM 2224 C CA . GLN A 1 281 ? 13.734 12.979 7.862 1.00 77.94 281 GLN A CA 1
ATOM 2225 C C . GLN A 1 281 ? 14.269 11.565 8.094 1.00 77.94 281 GLN A C 1
ATOM 2227 O O . GLN A 1 281 ? 15.309 11.367 8.726 1.00 77.94 281 GLN A O 1
ATOM 2232 N N . VAL A 1 282 ? 13.569 10.570 7.553 1.00 82.56 282 VAL A N 1
ATOM 2233 C CA . VAL A 1 282 ? 13.994 9.170 7.593 1.00 82.56 282 VAL A CA 1
ATOM 2234 C C . VAL A 1 282 ? 14.600 8.800 6.245 1.00 82.56 282 VAL A C 1
ATOM 2236 O O . VAL A 1 282 ? 13.888 8.646 5.260 1.00 82.56 282 VAL A O 1
ATOM 2239 N N . ILE A 1 283 ? 15.915 8.615 6.204 1.00 84.19 283 ILE A N 1
ATOM 2240 C CA . ILE A 1 283 ? 16.637 8.165 5.014 1.00 84.19 283 ILE A CA 1
ATOM 2241 C C . ILE A 1 283 ? 16.814 6.649 5.101 1.00 84.19 283 ILE A C 1
ATOM 2243 O O . ILE A 1 283 ? 17.446 6.127 6.023 1.00 84.19 283 ILE A O 1
ATOM 2247 N N . GLN A 1 284 ? 16.273 5.933 4.122 1.00 90.56 284 GLN A N 1
ATOM 2248 C CA . GLN A 1 284 ? 16.439 4.490 3.986 1.00 90.56 284 GLN A CA 1
ATOM 2249 C C . GLN A 1 284 ? 17.552 4.199 2.982 1.00 90.56 284 GLN A C 1
ATOM 2251 O O . GLN A 1 284 ? 17.512 4.677 1.851 1.00 90.56 284 GLN A O 1
ATOM 2256 N N . GLN A 1 285 ? 18.557 3.423 3.384 1.00 93.38 285 GLN A N 1
ATOM 2257 C CA . GLN A 1 285 ? 19.688 3.074 2.528 1.00 93.38 285 GLN A CA 1
ATOM 2258 C C . GLN A 1 285 ? 19.943 1.577 2.512 1.00 93.38 285 GLN A C 1
ATOM 2260 O O . GLN A 1 285 ? 19.778 0.893 3.521 1.00 93.38 285 GLN A O 1
ATOM 2265 N N . ILE A 1 286 ? 20.408 1.090 1.368 1.00 95.81 286 ILE A N 1
ATOM 2266 C CA . ILE A 1 286 ? 20.924 -0.263 1.202 1.00 95.81 286 ILE A CA 1
ATOM 2267 C C . ILE A 1 286 ? 22.342 -0.217 0.645 1.00 95.81 286 ILE A C 1
ATOM 2269 O O . ILE A 1 286 ? 22.679 0.653 -0.154 1.00 95.81 286 ILE A O 1
ATOM 2273 N N . VAL A 1 287 ? 23.167 -1.174 1.050 1.00 96.94 287 VAL A N 1
ATOM 2274 C CA . VAL A 1 287 ? 24.467 -1.447 0.434 1.00 96.94 287 VAL A CA 1
ATOM 2275 C C . VAL A 1 287 ? 24.341 -2.750 -0.334 1.00 96.94 287 VAL A C 1
ATOM 2277 O O . VAL A 1 287 ? 23.974 -3.776 0.242 1.00 96.94 287 VAL A O 1
ATOM 2280 N N . VAL A 1 288 ? 24.634 -2.702 -1.629 1.00 98.00 288 VAL A N 1
ATOM 2281 C CA . VAL A 1 288 ? 24.635 -3.864 -2.517 1.00 98.00 288 VAL A CA 1
ATOM 2282 C C . VAL A 1 288 ? 26.075 -4.216 -2.846 1.00 98.00 288 VAL A C 1
ATOM 2284 O O . VAL A 1 288 ? 26.840 -3.350 -3.272 1.00 98.00 288 VAL A O 1
ATOM 2287 N N . LYS A 1 289 ? 26.434 -5.487 -2.677 1.00 98.25 289 LYS A N 1
ATOM 2288 C CA . LYS A 1 289 ? 27.669 -6.056 -3.213 1.00 98.25 289 LYS A CA 1
ATOM 2289 C C . LYS A 1 289 ? 27.360 -6.773 -4.509 1.00 98.25 289 LYS A C 1
ATOM 2291 O O . LYS A 1 289 ? 26.632 -7.763 -4.511 1.00 98.25 289 LYS A O 1
ATOM 2296 N N . PHE A 1 290 ? 27.905 -6.253 -5.595 1.00 98.31 290 PHE A N 1
ATOM 2297 C CA . PHE A 1 290 ? 27.751 -6.826 -6.919 1.00 98.31 290 PHE A CA 1
ATOM 2298 C C . PHE A 1 290 ? 28.626 -8.061 -7.100 1.00 98.31 290 PHE A C 1
ATOM 2300 O O . PHE A 1 290 ? 29.653 -8.223 -6.437 1.00 98.31 290 PHE A O 1
ATOM 2307 N N . ASP A 1 291 ? 28.255 -8.898 -8.064 1.00 97.62 291 ASP A N 1
ATOM 2308 C CA . ASP A 1 291 ? 29.004 -10.108 -8.425 1.00 97.62 291 ASP A CA 1
ATOM 2309 C C . ASP A 1 291 ? 30.432 -9.795 -8.911 1.00 97.62 291 ASP A C 1
ATOM 2311 O O . ASP A 1 291 ? 31.328 -10.631 -8.817 1.00 97.62 291 ASP A O 1
ATOM 2315 N N . SER A 1 292 ? 30.673 -8.561 -9.371 1.00 96.50 292 SER A N 1
ATOM 2316 C CA . SER A 1 292 ? 32.004 -8.035 -9.706 1.00 96.50 292 SER A CA 1
ATOM 2317 C C . SER A 1 292 ? 32.913 -7.818 -8.486 1.00 96.50 292 SER A C 1
ATOM 2319 O O . SER A 1 292 ? 34.095 -7.518 -8.644 1.00 96.50 292 SER A O 1
ATOM 2321 N N . GLY A 1 293 ? 32.372 -7.925 -7.268 1.00 96.44 293 GLY A N 1
ATOM 2322 C CA . GLY A 1 293 ? 33.042 -7.610 -6.007 1.00 96.44 293 GLY A CA 1
ATOM 2323 C C . GLY A 1 293 ? 32.950 -6.138 -5.594 1.00 96.44 293 GLY A C 1
ATOM 2324 O O . GLY A 1 293 ? 33.312 -5.812 -4.464 1.00 96.44 293 GLY A O 1
ATOM 2325 N N . GLN A 1 294 ? 32.451 -5.256 -6.467 1.00 96.38 294 GLN A N 1
ATOM 2326 C CA . GLN A 1 294 ? 32.217 -3.846 -6.146 1.00 96.38 294 GLN A CA 1
ATOM 2327 C C . GLN A 1 294 ? 31.020 -3.684 -5.205 1.00 96.38 294 GLN A C 1
ATOM 2329 O O . GLN A 1 294 ? 30.061 -4.454 -5.265 1.00 96.38 294 GLN A O 1
ATOM 2334 N N . THR A 1 295 ? 31.051 -2.653 -4.365 1.00 96.56 295 THR A N 1
ATOM 2335 C CA . THR A 1 295 ? 29.923 -2.271 -3.512 1.00 96.56 295 THR A CA 1
ATOM 2336 C C . THR A 1 295 ? 29.384 -0.905 -3.913 1.00 96.56 295 THR A C 1
ATOM 2338 O O . THR A 1 295 ? 30.140 -0.012 -4.294 1.00 96.56 295 THR A O 1
ATOM 2341 N N . ALA A 1 296 ? 28.068 -0.735 -3.820 1.00 95.31 296 ALA A N 1
ATOM 2342 C CA . ALA A 1 296 ? 27.411 0.549 -4.019 1.00 95.31 296 ALA A CA 1
ATOM 2343 C C . ALA A 1 296 ? 26.307 0.761 -2.982 1.00 95.31 296 ALA A C 1
ATOM 2345 O O . ALA A 1 296 ? 25.628 -0.181 -2.566 1.00 95.31 296 ALA A O 1
ATOM 2346 N N . THR A 1 297 ? 26.131 2.017 -2.579 1.00 94.81 297 THR A N 1
ATOM 2347 C CA . THR A 1 297 ? 25.077 2.431 -1.652 1.00 94.81 297 THR A CA 1
ATOM 2348 C C . THR A 1 297 ? 23.945 3.074 -2.432 1.00 94.81 297 THR A C 1
ATOM 2350 O O . THR A 1 297 ? 24.180 3.981 -3.233 1.00 94.81 297 THR A O 1
ATOM 2353 N N . PHE A 1 298 ? 22.720 2.650 -2.139 1.00 94.06 298 PHE A N 1
ATOM 2354 C CA . PHE A 1 298 ? 21.511 3.195 -2.729 1.00 94.06 298 PHE A CA 1
ATOM 2355 C C . PHE A 1 298 ? 20.566 3.750 -1.665 1.00 94.06 298 PHE A C 1
ATOM 2357 O O . PHE A 1 298 ? 20.466 3.191 -0.573 1.00 94.06 298 PHE A O 1
ATOM 2364 N N . ARG A 1 299 ? 19.860 4.837 -1.982 1.00 92.06 299 ARG A N 1
ATOM 2365 C CA . ARG A 1 299 ? 18.745 5.382 -1.197 1.00 92.06 299 ARG A CA 1
ATOM 2366 C C . ARG A 1 299 ? 17.428 4.816 -1.725 1.00 92.06 299 ARG A C 1
ATOM 2368 O O . ARG A 1 299 ? 17.218 4.766 -2.935 1.00 92.06 299 ARG A O 1
ATOM 2375 N N . LEU A 1 300 ? 16.557 4.398 -0.813 1.00 89.00 300 LEU A N 1
ATOM 2376 C CA . LEU A 1 300 ? 15.179 4.021 -1.112 1.00 89.00 300 LEU A CA 1
ATOM 2377 C C . LEU A 1 300 ? 14.275 5.216 -0.804 1.00 89.00 300 LEU A C 1
ATOM 2379 O O . LEU A 1 300 ? 14.430 5.816 0.259 1.00 89.00 300 LEU A O 1
ATOM 2383 N N . TYR A 1 301 ? 13.334 5.515 -1.701 1.00 77.12 301 TYR A N 1
ATOM 2384 C CA . TYR A 1 301 ? 12.334 6.580 -1.534 1.00 77.12 301 TYR A CA 1
ATOM 2385 C C . TYR A 1 301 ? 12.972 7.947 -1.219 1.00 77.12 301 TYR A C 1
ATOM 2387 O O . TYR A 1 301 ? 12.798 8.466 -0.114 1.00 77.12 301 TYR A O 1
ATOM 2395 N N . PRO A 1 302 ? 13.774 8.512 -2.141 1.00 64.75 302 PRO A N 1
ATOM 2396 C CA . PRO A 1 302 ? 14.378 9.820 -1.922 1.00 64.75 302 PRO A CA 1
ATOM 2397 C C . PRO A 1 302 ? 13.290 10.875 -1.684 1.00 64.75 302 PRO A C 1
ATOM 2399 O O . PRO A 1 302 ? 12.290 10.936 -2.398 1.00 64.75 302 PRO A O 1
ATOM 2402 N N . ASP A 1 303 ? 13.487 11.684 -0.648 1.00 64.88 303 ASP A N 1
ATOM 2403 C CA . ASP A 1 303 ? 12.629 12.823 -0.347 1.00 64.88 303 ASP A CA 1
ATOM 2404 C C . ASP A 1 303 ? 12.888 13.921 -1.388 1.00 64.88 303 ASP A C 1
ATOM 2406 O O . ASP A 1 303 ? 14.020 14.392 -1.528 1.00 64.88 303 ASP A O 1
ATOM 2410 N N . LEU A 1 304 ? 11.848 14.294 -2.138 1.00 53.69 304 LEU A N 1
ATOM 2411 C CA . LEU A 1 304 ? 11.935 15.235 -3.259 1.00 53.69 304 LEU A CA 1
ATOM 2412 C C . LEU A 1 304 ? 12.274 16.666 -2.815 1.00 53.69 304 LEU A C 1
ATOM 2414 O O . LEU A 1 304 ? 12.701 17.463 -3.646 1.00 53.69 304 LEU A O 1
ATOM 2418 N N . ASP A 1 305 ? 12.120 16.982 -1.526 1.00 53.56 305 ASP A N 1
ATOM 2419 C CA . ASP A 1 305 ? 12.346 18.332 -1.002 1.00 53.56 305 ASP A CA 1
ATOM 2420 C C . ASP A 1 305 ? 13.749 18.548 -0.396 1.00 53.56 305 ASP A C 1
ATOM 2422 O O . ASP A 1 305 ? 13.989 19.544 0.300 1.00 53.56 305 ASP A O 1
ATOM 2426 N N . ALA A 1 306 ? 14.672 17.599 -0.561 1.00 54.38 306 ALA A N 1
ATOM 2427 C CA . ALA A 1 306 ? 16.030 17.758 -0.062 1.00 54.38 306 ALA A CA 1
ATOM 2428 C C . ALA A 1 306 ? 16.871 18.557 -1.070 1.00 54.38 306 ALA A C 1
ATOM 2430 O O . ALA A 1 306 ? 17.504 17.974 -1.949 1.00 54.38 306 ALA A O 1
ATOM 2431 N N . ASP A 1 307 ? 16.963 19.876 -0.866 1.00 52.06 307 ASP A N 1
ATOM 2432 C CA . ASP A 1 307 ? 17.923 20.796 -1.511 1.00 52.06 307 ASP A CA 1
ATOM 2433 C C . ASP A 1 307 ? 19.409 20.450 -1.204 1.00 52.06 307 ASP A C 1
ATOM 2435 O O . ASP A 1 307 ? 20.296 21.302 -1.239 1.00 52.06 307 ASP A O 1
ATOM 2439 N N . GLU A 1 308 ? 19.727 19.197 -0.859 1.00 56.75 308 GLU A N 1
ATOM 2440 C CA . GLU A 1 308 ? 21.103 18.753 -0.664 1.00 56.75 308 GLU A CA 1
ATOM 2441 C C . GLU A 1 308 ? 21.821 18.718 -2.017 1.00 56.75 308 GLU A C 1
ATOM 2443 O O . GLU A 1 308 ? 21.533 17.861 -2.860 1.00 56.75 308 GLU A O 1
ATOM 2448 N N . GLU A 1 309 ? 22.815 19.591 -2.198 1.00 47.44 309 GLU A N 1
ATOM 2449 C CA . GLU A 1 309 ? 23.673 19.592 -3.383 1.00 47.44 309 GLU A CA 1
ATOM 2450 C C . GLU A 1 309 ? 24.234 18.184 -3.691 1.00 47.44 309 GLU A C 1
ATOM 2452 O O . GLU A 1 309 ? 24.547 17.395 -2.784 1.00 47.44 309 GLU A O 1
ATOM 2457 N N . PRO A 1 310 ? 24.343 17.810 -4.978 1.00 46.88 310 PRO A N 1
ATOM 2458 C CA . PRO A 1 310 ? 24.912 16.535 -5.389 1.00 46.88 310 PRO A CA 1
ATOM 2459 C C . PRO A 1 310 ? 26.413 16.488 -5.065 1.00 46.88 310 PRO A C 1
ATOM 2461 O O . PRO A 1 310 ? 27.249 16.975 -5.817 1.00 46.88 310 PRO A O 1
ATOM 2464 N N . ASN A 1 311 ? 26.775 15.882 -3.934 1.00 49.69 311 ASN A N 1
ATOM 2465 C CA . ASN A 1 311 ? 28.171 15.598 -3.604 1.00 49.69 311 ASN A CA 1
ATOM 2466 C C . ASN A 1 311 ? 28.637 14.296 -4.297 1.00 49.69 311 ASN A C 1
ATOM 2468 O O . ASN A 1 311 ? 27.866 13.351 -4.433 1.00 49.69 311 ASN A O 1
ATOM 2472 N N . ALA A 1 312 ? 29.904 14.195 -4.701 1.00 45.19 312 ALA A N 1
ATOM 2473 C CA . ALA A 1 312 ? 30.421 13.094 -5.533 1.00 45.19 312 ALA A CA 1
ATOM 2474 C C . ALA A 1 312 ? 30.404 11.694 -4.867 1.00 45.19 312 ALA A C 1
ATOM 2476 O O . ALA A 1 312 ? 30.570 10.687 -5.546 1.00 45.19 312 ALA A O 1
ATOM 2477 N N . ASN A 1 313 ? 30.158 11.619 -3.553 1.00 55.75 313 ASN A N 1
ATOM 2478 C CA . ASN A 1 313 ? 29.994 10.372 -2.788 1.00 55.75 313 ASN A CA 1
ATOM 2479 C C . ASN A 1 313 ? 28.515 10.033 -2.485 1.00 55.75 313 ASN A C 1
ATOM 2481 O O . ASN A 1 313 ? 28.233 9.233 -1.588 1.00 55.75 313 ASN A O 1
ATOM 2485 N N . LYS A 1 314 ? 27.553 10.681 -3.158 1.00 68.00 314 LYS A N 1
ATOM 2486 C CA . LYS A 1 314 ? 26.120 10.540 -2.865 1.00 68.00 314 LYS A CA 1
ATOM 2487 C C . LYS A 1 314 ? 25.626 9.165 -3.323 1.00 68.00 314 LYS A C 1
ATOM 2489 O O . LYS A 1 314 ? 25.869 8.732 -4.446 1.00 68.00 314 LYS A O 1
ATOM 2494 N N . ALA A 1 315 ? 24.961 8.465 -2.408 1.00 78.75 315 ALA A N 1
ATOM 2495 C CA . ALA A 1 315 ? 24.270 7.218 -2.705 1.00 78.75 315 ALA A CA 1
ATOM 2496 C C . ALA A 1 315 ? 23.317 7.418 -3.893 1.00 78.75 315 ALA A C 1
ATOM 2498 O O . ALA A 1 315 ? 22.611 8.425 -3.943 1.00 78.75 315 ALA A O 1
ATOM 2499 N N . GLN A 1 316 ? 23.299 6.461 -4.819 1.00 89.19 316 GLN A N 1
ATOM 2500 C CA . GLN A 1 316 ? 22.406 6.496 -5.977 1.00 89.19 316 GLN A CA 1
ATOM 2501 C C . GLN A 1 316 ? 20.953 6.294 -5.529 1.00 89.19 316 GLN A C 1
ATOM 2503 O O . GLN A 1 316 ? 20.696 5.637 -4.521 1.00 89.19 316 GLN A O 1
ATOM 2508 N N . GLU A 1 317 ? 19.988 6.839 -6.255 1.00 90.62 317 GLU A N 1
ATOM 2509 C CA . GLU A 1 317 ? 18.580 6.773 -5.860 1.00 90.62 317 GLU A CA 1
ATOM 2510 C C . GLU A 1 317 ? 17.857 5.656 -6.604 1.00 90.62 317 GLU A C 1
ATOM 2512 O O . GLU A 1 317 ? 17.911 5.583 -7.827 1.00 90.62 317 GLU A O 1
ATOM 2517 N N . ILE A 1 318 ? 17.178 4.774 -5.866 1.00 92.31 318 ILE A N 1
ATOM 2518 C CA . ILE A 1 318 ? 16.270 3.794 -6.463 1.00 92.31 318 ILE A CA 1
ATOM 2519 C C . ILE A 1 318 ? 14.931 4.479 -6.698 1.00 92.31 318 ILE A C 1
ATOM 2521 O O . ILE A 1 318 ? 14.226 4.816 -5.747 1.00 92.31 318 ILE A O 1
ATOM 2525 N N . ASN A 1 319 ? 14.567 4.638 -7.967 1.00 90.50 319 ASN A N 1
ATOM 2526 C CA . ASN A 1 319 ? 13.279 5.198 -8.356 1.00 90.50 319 ASN A CA 1
ATOM 2527 C C . ASN A 1 319 ? 12.164 4.162 -8.219 1.00 90.50 319 ASN A C 1
ATOM 2529 O O . ASN A 1 319 ? 11.036 4.514 -7.892 1.00 90.50 319 ASN A O 1
ATOM 2533 N N . GLN A 1 320 ? 12.466 2.887 -8.487 1.00 92.12 320 GLN A N 1
ATOM 2534 C CA . GLN A 1 320 ? 11.466 1.821 -8.491 1.00 92.12 320 GLN A CA 1
ATOM 2535 C C . GLN A 1 320 ? 12.014 0.519 -7.921 1.00 92.12 320 GLN A C 1
ATOM 2537 O O . GLN A 1 320 ? 13.183 0.173 -8.099 1.00 92.12 320 GLN A O 1
ATOM 2542 N N . ILE A 1 321 ? 11.140 -0.238 -7.265 1.00 95.38 321 ILE A N 1
ATOM 2543 C CA . ILE A 1 321 ? 11.441 -1.581 -6.777 1.00 95.38 321 ILE A CA 1
ATOM 2544 C C . ILE A 1 321 ? 10.507 -2.556 -7.481 1.00 95.38 321 ILE A C 1
ATOM 2546 O O . ILE A 1 321 ? 9.306 -2.310 -7.577 1.00 95.38 321 ILE A O 1
ATOM 2550 N N . GLY A 1 322 ? 11.045 -3.667 -7.967 1.00 95.81 322 GLY A N 1
ATOM 2551 C CA . GLY A 1 322 ? 10.262 -4.707 -8.621 1.00 95.81 322 GLY A CA 1
ATOM 2552 C C . GLY A 1 322 ? 10.722 -6.112 -8.282 1.00 95.81 322 GLY A C 1
ATOM 2553 O O . GLY A 1 322 ? 11.678 -6.303 -7.537 1.00 95.81 322 GLY A O 1
ATOM 2554 N N . PHE A 1 323 ? 10.044 -7.099 -8.859 1.00 96.62 323 PHE A N 1
ATOM 2555 C CA . P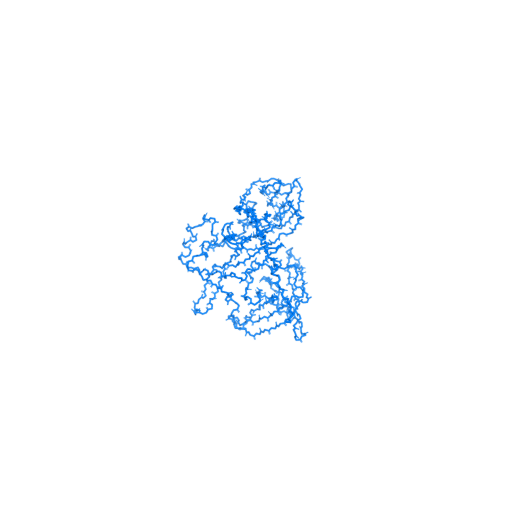HE A 1 323 ? 10.287 -8.520 -8.638 1.00 96.62 323 PHE A CA 1
ATOM 2556 C C . PHE A 1 323 ? 10.505 -9.245 -9.967 1.00 96.62 323 PHE A C 1
ATOM 2558 O O . PHE A 1 323 ? 9.725 -9.097 -10.916 1.00 96.62 323 PHE A O 1
ATOM 2565 N N . LEU A 1 324 ? 11.563 -10.050 -10.022 1.00 94.81 324 LEU A N 1
ATOM 2566 C CA . LEU A 1 324 ? 11.875 -10.969 -11.114 1.00 94.81 324 LEU A CA 1
ATOM 2567 C C . LEU A 1 324 ? 11.573 -12.417 -10.697 1.00 94.81 324 LEU A C 1
ATOM 2569 O O . LEU A 1 324 ? 11.684 -12.732 -9.514 1.00 94.81 324 LEU A O 1
ATOM 2573 N N . PRO A 1 325 ? 11.213 -13.298 -11.654 1.00 92.62 325 PRO A N 1
ATOM 2574 C CA . PRO A 1 325 ? 11.138 -13.065 -13.105 1.00 92.62 325 PRO A CA 1
ATOM 2575 C C . PRO A 1 325 ? 9.821 -12.430 -13.584 1.00 92.62 325 PRO A C 1
ATOM 2577 O O . PRO A 1 325 ? 9.674 -12.169 -14.773 1.00 92.62 325 PRO A O 1
ATOM 2580 N N . ALA A 1 326 ? 8.869 -12.170 -12.683 1.00 90.00 326 ALA A N 1
ATOM 2581 C CA . ALA A 1 326 ? 7.529 -11.696 -13.036 1.00 90.00 326 ALA A CA 1
ATOM 2582 C C . ALA A 1 326 ? 7.490 -10.301 -13.693 1.00 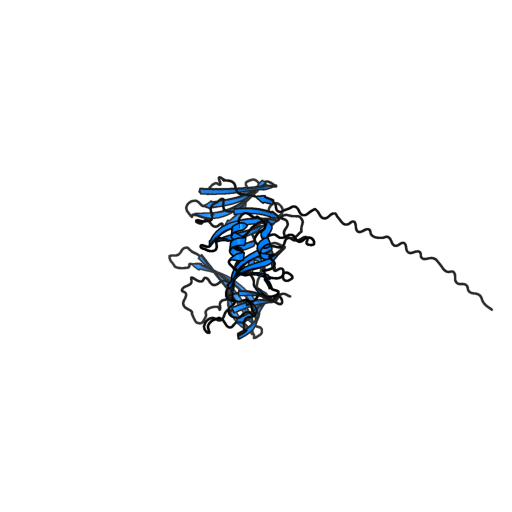90.00 326 ALA A C 1
ATOM 2584 O O . ALA A 1 326 ? 6.474 -9.942 -14.281 1.00 90.00 326 ALA A O 1
ATOM 2585 N N . GLN A 1 327 ? 8.570 -9.514 -13.588 1.00 91.75 327 GLN A N 1
ATOM 2586 C CA . GLN A 1 327 ? 8.625 -8.118 -14.042 1.00 91.75 327 GLN A CA 1
ATOM 2587 C C . GLN A 1 327 ? 7.466 -7.289 -13.465 1.00 91.75 327 GLN A C 1
ATOM 2589 O O . GLN A 1 327 ? 6.803 -6.512 -14.154 1.00 91.75 327 GLN A O 1
ATOM 2594 N N . PHE A 1 328 ? 7.206 -7.495 -12.174 1.00 93.94 328 PHE A N 1
ATOM 2595 C CA . PHE A 1 328 ? 6.183 -6.791 -11.412 1.00 93.94 328 PHE A CA 1
ATOM 2596 C C . PHE A 1 328 ? 6.840 -5.642 -10.657 1.00 93.94 328 PHE A C 1
ATOM 2598 O O . PHE A 1 328 ? 7.741 -5.888 -9.860 1.00 93.94 328 PHE A O 1
ATOM 2605 N N . LEU A 1 329 ? 6.391 -4.407 -10.867 1.00 94.44 329 LEU A N 1
ATOM 2606 C CA . LEU A 1 329 ? 6.831 -3.277 -10.052 1.00 94.44 329 LEU A CA 1
ATOM 2607 C C . LEU A 1 329 ? 5.928 -3.120 -8.834 1.00 94.44 329 LEU A C 1
ATOM 2609 O O . LEU A 1 329 ? 4.699 -3.190 -8.931 1.00 94.44 329 LEU A O 1
ATOM 2613 N N . LEU A 1 330 ? 6.552 -2.896 -7.683 1.00 94.75 330 LEU A N 1
ATOM 2614 C CA . LEU A 1 330 ? 5.859 -2.537 -6.461 1.00 94.75 330 LEU A CA 1
ATOM 2615 C C . LEU A 1 330 ? 5.229 -1.144 -6.653 1.00 94.75 330 LEU A C 1
ATOM 2617 O O . LEU A 1 330 ? 5.929 -0.233 -7.099 1.00 94.75 330 LEU A O 1
ATOM 2621 N N . PRO A 1 331 ? 3.929 -0.952 -6.355 1.00 92.88 331 PRO A N 1
ATOM 2622 C CA . PRO A 1 331 ? 3.341 0.382 -6.348 1.00 92.88 331 PRO A CA 1
ATOM 2623 C C . PRO A 1 331 ? 4.131 1.301 -5.411 1.00 92.88 331 PRO A C 1
ATOM 2625 O O . PRO A 1 331 ? 4.481 0.879 -4.315 1.00 92.88 331 PRO A O 1
ATOM 2628 N N . GLU A 1 332 ? 4.343 2.563 -5.791 1.00 88.81 332 GLU A N 1
ATOM 2629 C CA . GLU A 1 332 ? 5.039 3.560 -4.947 1.00 88.81 332 GLU A CA 1
ATOM 2630 C C . GLU A 1 332 ? 4.388 3.732 -3.565 1.00 88.81 332 GLU A C 1
ATOM 2632 O O . GLU A 1 332 ? 5.037 4.075 -2.582 1.00 88.81 332 GLU A O 1
ATOM 2637 N N . SER A 1 333 ? 3.092 3.438 -3.486 1.00 88.88 333 SER A N 1
ATOM 2638 C CA . SER A 1 333 ? 2.284 3.463 -2.273 1.00 88.88 333 SER A CA 1
ATOM 2639 C C . SER A 1 333 ? 2.497 2.265 -1.338 1.00 88.88 333 SER A C 1
ATOM 2641 O O . SER A 1 333 ? 1.976 2.267 -0.220 1.00 88.88 333 SER A O 1
ATOM 2643 N N . VAL A 1 334 ? 3.233 1.236 -1.767 1.00 93.62 334 VAL A N 1
ATOM 2644 C CA . VAL A 1 334 ? 3.543 0.039 -0.980 1.00 93.62 334 VAL A CA 1
ATOM 2645 C C . VAL A 1 334 ? 5.036 0.023 -0.691 1.00 93.62 334 VAL A C 1
ATOM 2647 O O . VAL A 1 334 ? 5.862 -0.081 -1.592 1.00 93.62 334 VAL A O 1
ATOM 2650 N N . THR A 1 335 ? 5.397 0.080 0.589 1.00 92.75 335 THR A N 1
ATOM 2651 C CA . THR A 1 335 ? 6.808 -0.010 0.975 1.00 92.75 335 THR A CA 1
ATOM 2652 C C . THR A 1 335 ? 7.309 -1.442 0.834 1.00 92.75 335 THR A C 1
ATOM 2654 O O . THR A 1 335 ? 6.580 -2.405 1.078 1.00 92.75 335 THR A O 1
ATOM 2657 N N . ILE A 1 336 ? 8.594 -1.613 0.527 1.00 94.25 336 ILE A N 1
ATOM 2658 C CA . ILE A 1 336 ? 9.192 -2.953 0.460 1.00 94.25 336 ILE A CA 1
ATOM 2659 C C . ILE A 1 336 ? 9.114 -3.711 1.800 1.00 94.25 336 ILE A C 1
ATOM 2661 O O . ILE A 1 336 ? 9.085 -4.940 1.821 1.00 94.25 336 ILE A O 1
ATOM 2665 N N . PHE A 1 337 ? 8.995 -2.995 2.922 1.00 93.50 337 PHE A N 1
ATOM 2666 C CA . PHE A 1 337 ? 8.839 -3.584 4.256 1.00 93.50 337 PHE A CA 1
ATOM 2667 C C . PHE A 1 337 ? 7.427 -4.108 4.548 1.00 93.50 337 PHE A C 1
ATOM 2669 O O . PHE A 1 337 ? 7.243 -4.927 5.454 1.00 93.50 337 PHE A O 1
ATOM 2676 N N . ALA A 1 338 ? 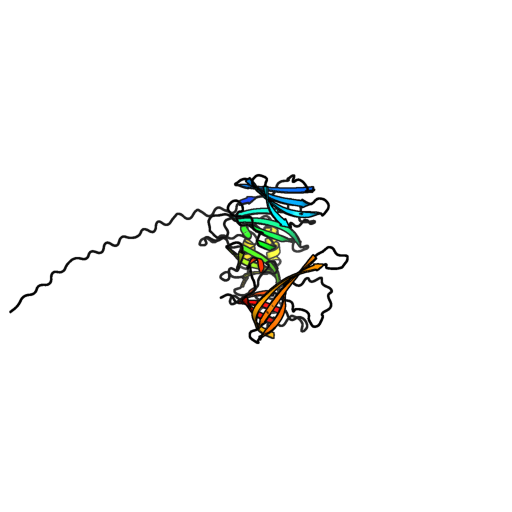6.437 -3.707 3.743 1.00 94.62 338 ALA A N 1
ATOM 2677 C CA . ALA A 1 338 ? 5.138 -4.371 3.720 1.00 94.62 338 ALA A CA 1
ATOM 2678 C C . ALA A 1 338 ? 5.243 -5.797 3.149 1.00 94.62 338 ALA A C 1
ATOM 2680 O O . ALA A 1 338 ? 4.405 -6.638 3.466 1.00 94.62 338 ALA A O 1
ATOM 2681 N N . VAL A 1 339 ? 6.279 -6.073 2.347 1.00 95.88 339 VAL A N 1
ATOM 2682 C CA . VAL A 1 339 ? 6.522 -7.371 1.701 1.00 95.88 339 VAL A CA 1
ATOM 2683 C C . VAL A 1 339 ? 7.552 -8.207 2.464 1.00 95.88 339 VAL A C 1
ATOM 2685 O O . VAL A 1 339 ? 7.371 -9.412 2.625 1.00 95.88 339 VAL A O 1
ATOM 2688 N N . TYR A 1 340 ? 8.609 -7.583 2.992 1.00 94.44 340 TYR A N 1
ATOM 2689 C CA . TYR A 1 340 ? 9.691 -8.286 3.686 1.00 94.44 340 TYR A CA 1
ATOM 2690 C C . TYR A 1 340 ? 10.014 -7.718 5.063 1.00 94.44 340 TYR A C 1
ATOM 2692 O O . TYR A 1 340 ? 10.034 -6.512 5.269 1.00 94.44 340 TYR A O 1
ATOM 2700 N N . ASP A 1 341 ? 10.373 -8.600 5.996 1.00 90.88 341 ASP A N 1
ATOM 2701 C CA . ASP A 1 341 ? 10.965 -8.204 7.282 1.00 90.88 341 ASP A CA 1
ATOM 2702 C C . ASP A 1 341 ? 12.423 -7.774 7.155 1.00 90.88 341 ASP A C 1
ATOM 2704 O O . ASP A 1 341 ? 12.906 -6.929 7.904 1.00 90.88 341 ASP A O 1
ATOM 2708 N N . LYS A 1 342 ? 13.136 -8.398 6.215 1.00 94.19 342 LYS A N 1
ATOM 2709 C CA . LYS A 1 342 ? 14.578 -8.260 6.063 1.00 94.19 342 LYS A CA 1
ATOM 2710 C C . LYS A 1 342 ? 14.970 -8.240 4.592 1.00 94.19 342 LYS A C 1
ATOM 2712 O O . LYS A 1 342 ? 14.482 -9.052 3.796 1.00 94.19 342 LYS A O 1
ATOM 2717 N N . LEU A 1 343 ? 15.871 -7.319 4.260 1.00 96.00 343 LEU A N 1
ATOM 2718 C CA . LEU A 1 343 ? 16.407 -7.157 2.912 1.00 96.00 343 LEU A CA 1
ATOM 2719 C C . LEU A 1 343 ? 17.787 -7.798 2.757 1.00 96.00 343 LEU A C 1
ATOM 2721 O O . LEU A 1 343 ? 18.106 -8.272 1.670 1.00 96.00 343 LEU A O 1
ATOM 2725 N N . GLU A 1 344 ? 18.600 -7.857 3.813 1.00 97.44 344 GLU A N 1
ATOM 2726 C CA . GLU A 1 344 ? 19.956 -8.390 3.705 1.00 97.44 344 GLU A CA 1
ATOM 2727 C C . GLU A 1 344 ? 19.963 -9.878 3.343 1.00 97.44 344 GLU A C 1
ATOM 2729 O O . GLU A 1 344 ? 19.211 -10.686 3.895 1.00 97.44 344 GLU A O 1
ATOM 2734 N N . GLY A 1 345 ? 20.859 -10.234 2.427 1.00 97.31 345 GLY A N 1
ATOM 2735 C CA . GLY A 1 345 ? 20.981 -11.560 1.830 1.00 97.31 345 GLY A CA 1
ATOM 2736 C C . GLY A 1 345 ? 20.101 -11.773 0.597 1.00 97.31 345 GLY A C 1
ATOM 2737 O O . GLY A 1 345 ? 20.239 -12.806 -0.062 1.00 97.31 345 GLY A O 1
ATOM 2738 N N . ARG A 1 346 ? 19.215 -10.827 0.251 1.00 97.38 346 ARG A N 1
ATOM 2739 C CA . ARG A 1 346 ? 18.398 -10.930 -0.965 1.00 97.38 346 ARG A CA 1
ATOM 2740 C C . ARG A 1 346 ? 19.223 -10.649 -2.211 1.00 97.38 346 ARG A C 1
ATOM 2742 O O . ARG A 1 346 ? 20.024 -9.715 -2.241 1.00 97.38 346 ARG A O 1
ATOM 2749 N N . GLN A 1 347 ? 18.983 -11.471 -3.227 1.00 98.12 347 GLN A N 1
ATOM 2750 C CA . GLN A 1 347 ? 19.536 -11.303 -4.562 1.00 98.12 347 GLN A CA 1
ATOM 2751 C C . GLN A 1 347 ? 18.809 -10.158 -5.260 1.00 98.12 347 GLN A C 1
ATOM 2753 O O . GLN A 1 347 ? 17.577 -10.082 -5.223 1.00 98.12 347 GLN A O 1
ATOM 2758 N N . VAL A 1 348 ? 19.575 -9.278 -5.890 1.00 97.94 348 VAL A N 1
ATOM 2759 C CA . VAL A 1 348 ? 19.054 -8.127 -6.617 1.00 97.94 348 VAL A CA 1
ATOM 2760 C C . VAL A 1 348 ? 19.709 -7.990 -7.980 1.00 97.94 348 VAL A C 1
ATOM 2762 O O . VAL A 1 348 ? 20.871 -8.344 -8.169 1.00 97.94 348 VAL A O 1
ATOM 2765 N N . ARG A 1 349 ? 18.965 -7.413 -8.918 1.00 97.19 349 ARG A N 1
ATOM 2766 C CA . ARG A 1 349 ? 19.462 -6.903 -10.192 1.00 97.19 349 ARG A CA 1
ATOM 2767 C C . ARG A 1 349 ? 19.170 -5.407 -10.245 1.00 97.19 349 ARG A C 1
ATOM 2769 O O . ARG A 1 349 ? 18.012 -5.000 -10.313 1.00 97.19 349 ARG A O 1
ATOM 2776 N N . ILE A 1 350 ? 20.214 -4.590 -10.177 1.00 96.62 350 ILE A N 1
ATOM 2777 C CA . ILE A 1 350 ? 20.119 -3.136 -10.322 1.00 96.62 350 ILE A CA 1
ATOM 2778 C C . ILE A 1 350 ? 20.187 -2.814 -11.808 1.00 96.62 350 ILE A C 1
ATOM 2780 O O . ILE A 1 350 ? 21.146 -3.202 -12.475 1.00 96.62 350 ILE A O 1
ATOM 2784 N N . VAL A 1 351 ? 19.160 -2.146 -12.323 1.00 94.94 351 VAL A N 1
ATOM 2785 C CA . VAL A 1 351 ? 19.041 -1.798 -13.741 1.00 94.94 351 VAL A CA 1
ATOM 2786 C C . VAL A 1 351 ? 18.855 -0.299 -13.872 1.00 94.94 351 VAL A C 1
ATOM 2788 O O . VAL A 1 351 ? 17.970 0.277 -13.244 1.00 94.94 351 VAL A O 1
ATOM 2791 N N . THR A 1 352 ? 19.671 0.314 -14.718 1.00 92.00 352 THR A N 1
ATOM 2792 C CA . THR A 1 352 ? 19.509 1.706 -15.131 1.00 92.00 352 THR A CA 1
ATOM 2793 C C . THR A 1 352 ? 18.836 1.717 -16.492 1.00 92.00 352 THR A C 1
ATOM 2795 O O . THR A 1 352 ? 19.342 1.097 -17.431 1.00 92.00 352 THR A O 1
ATOM 2798 N N . TYR A 1 353 ? 17.715 2.420 -16.614 1.00 89.38 353 TYR A N 1
ATOM 2799 C CA . TYR A 1 353 ? 17.019 2.580 -17.887 1.00 89.38 353 TYR A CA 1
ATOM 2800 C C . TYR A 1 353 ? 17.309 3.942 -18.510 1.00 89.38 353 TYR A C 1
ATOM 2802 O O . TYR A 1 353 ? 17.642 4.909 -17.825 1.00 89.38 353 TYR A O 1
ATOM 2810 N N . LYS A 1 354 ? 17.148 4.026 -19.830 1.00 85.75 354 LYS A N 1
ATOM 2811 C CA . LYS A 1 354 ? 17.147 5.300 -20.546 1.00 85.75 354 LYS A CA 1
ATOM 2812 C C . LYS A 1 354 ? 15.890 6.081 -20.152 1.00 85.75 354 LYS A C 1
ATOM 2814 O O . LYS A 1 354 ? 14.786 5.585 -20.376 1.00 85.75 354 LYS A O 1
ATOM 2819 N N . GLY A 1 355 ? 16.038 7.266 -19.560 1.00 79.81 355 GLY A N 1
ATOM 2820 C CA . GLY A 1 355 ? 14.893 8.126 -19.258 1.00 79.81 355 GLY A CA 1
ATOM 2821 C C . GLY A 1 355 ? 14.481 9.017 -20.427 1.00 79.81 355 GLY A C 1
ATOM 2822 O O . GLY A 1 355 ? 14.987 8.901 -21.544 1.00 79.81 355 GLY A O 1
ATOM 2823 N N . ALA A 1 356 ? 13.521 9.903 -20.151 1.00 71.19 356 ALA A N 1
ATOM 2824 C CA . ALA A 1 356 ? 12.945 10.816 -21.139 1.00 71.19 356 ALA A CA 1
ATOM 2825 C C . ALA A 1 356 ? 13.933 11.902 -21.614 1.00 71.19 356 ALA A C 1
ATOM 2827 O O . ALA A 1 356 ? 13.786 12.424 -22.716 1.00 71.19 356 ALA A O 1
ATOM 2828 N N . SER A 1 357 ? 14.946 12.216 -20.805 1.00 71.25 357 SER A N 1
ATOM 2829 C CA . SER A 1 357 ? 16.085 13.068 -21.156 1.00 71.25 357 SER A CA 1
ATOM 2830 C C . SER A 1 357 ? 17.396 12.346 -20.838 1.00 71.25 357 SER A C 1
ATOM 2832 O O . SER A 1 357 ? 17.414 11.411 -20.036 1.00 71.25 357 SER A O 1
ATOM 2834 N N . GLU A 1 358 ? 18.500 12.767 -21.463 1.00 67.12 358 GLU A N 1
ATOM 2835 C CA . GLU A 1 358 ? 19.826 12.170 -21.222 1.00 67.12 358 GLU A CA 1
ATOM 2836 C C . GLU A 1 358 ? 20.278 12.309 -19.758 1.00 67.12 358 GLU A C 1
ATOM 2838 O O . GLU A 1 358 ? 20.981 11.436 -19.249 1.00 67.12 358 GLU A O 1
ATOM 2843 N N . ASP A 1 359 ? 19.794 13.348 -19.073 1.00 68.88 359 ASP A N 1
ATOM 2844 C CA . ASP A 1 359 ? 20.140 13.678 -17.687 1.00 68.88 359 ASP A CA 1
ATOM 2845 C C . ASP A 1 359 ? 19.348 12.883 -16.637 1.00 68.88 359 ASP A C 1
ATOM 2847 O O . ASP A 1 359 ? 19.696 12.902 -15.457 1.00 68.88 359 ASP A O 1
ATOM 2851 N N . VAL A 1 360 ? 18.279 12.179 -17.031 1.00 73.31 360 VAL A N 1
ATOM 2852 C CA . VAL A 1 360 ? 17.448 11.395 -16.106 1.00 73.31 360 VAL A CA 1
ATOM 2853 C C . VAL A 1 360 ? 17.577 9.924 -16.459 1.00 73.31 360 VAL A C 1
ATOM 2855 O O . VAL A 1 360 ? 17.031 9.457 -17.453 1.00 73.31 360 VAL A O 1
ATOM 2858 N N . GLN A 1 361 ? 18.283 9.167 -15.626 1.00 80.62 361 GLN A N 1
ATOM 2859 C CA . GLN A 1 361 ? 18.436 7.725 -15.794 1.00 80.62 361 GLN A CA 1
ATOM 2860 C C . GLN A 1 361 ? 17.798 6.998 -14.610 1.00 80.62 361 GLN A C 1
ATOM 2862 O O . GLN A 1 361 ? 18.451 6.836 -13.577 1.00 80.62 361 GLN A O 1
ATOM 2867 N N . PRO A 1 362 ? 16.519 6.588 -14.710 1.00 87.31 362 PRO A N 1
ATOM 2868 C CA . PRO A 1 362 ? 15.851 5.943 -13.596 1.00 87.31 362 PRO A CA 1
ATOM 2869 C C . PRO A 1 362 ? 16.509 4.601 -13.272 1.00 87.31 362 PRO A C 1
ATOM 2871 O O . PRO A 1 362 ? 16.758 3.773 -14.157 1.00 87.31 362 PRO A O 1
ATOM 2874 N N . ILE A 1 363 ? 16.757 4.377 -11.985 1.00 91.50 363 ILE A N 1
ATOM 2875 C CA . ILE A 1 363 ? 17.321 3.140 -11.459 1.00 91.50 363 ILE A CA 1
ATOM 2876 C C . ILE A 1 363 ? 16.196 2.315 -10.846 1.00 91.50 363 ILE A C 1
ATOM 2878 O O . ILE A 1 363 ? 15.464 2.763 -9.961 1.00 91.50 363 ILE A O 1
ATOM 2882 N N . THR A 1 364 ? 16.077 1.075 -11.305 1.00 94.19 364 THR A N 1
ATOM 2883 C CA . THR A 1 364 ? 15.178 0.080 -10.727 1.00 94.19 364 THR A CA 1
ATOM 2884 C C . THR A 1 364 ? 15.979 -0.996 -10.020 1.00 94.19 364 THR A C 1
ATOM 2886 O O . THR A 1 364 ? 16.898 -1.585 -10.593 1.00 94.19 364 THR A O 1
ATOM 2889 N N . MET A 1 365 ? 15.593 -1.294 -8.784 1.00 96.25 365 MET A N 1
ATOM 2890 C CA . MET A 1 365 ? 16.064 -2.474 -8.075 1.00 96.25 365 MET A CA 1
ATOM 2891 C C . MET A 1 365 ? 15.069 -3.614 -8.267 1.00 96.25 365 MET A C 1
ATOM 2893 O O . MET A 1 365 ? 13.955 -3.581 -7.746 1.00 96.25 365 MET A O 1
ATOM 2897 N N . TRP A 1 366 ? 15.495 -4.656 -8.967 1.00 96.88 366 TRP A N 1
ATOM 2898 C CA . TRP A 1 366 ? 14.741 -5.894 -9.081 1.00 96.88 366 TRP A CA 1
ATOM 2899 C C . TRP A 1 366 ? 15.172 -6.880 -8.006 1.00 96.88 366 TRP A C 1
ATOM 2901 O O . TRP A 1 366 ? 16.332 -7.274 -7.966 1.00 96.88 366 TRP A O 1
ATOM 2911 N N . LEU A 1 367 ? 14.245 -7.320 -7.168 1.00 96.94 367 LEU A N 1
ATOM 2912 C CA . LEU A 1 367 ? 14.434 -8.438 -6.253 1.00 96.94 367 LEU A CA 1
ATOM 2913 C C . LEU A 1 367 ? 14.239 -9.744 -7.020 1.00 96.94 367 LEU A C 1
ATOM 2915 O O . LEU A 1 367 ? 13.243 -9.918 -7.725 1.00 96.94 367 LEU A O 1
ATOM 2919 N N . VAL A 1 368 ? 15.219 -10.638 -6.930 1.00 95.00 368 VAL A N 1
ATOM 2920 C CA . VAL A 1 368 ? 15.195 -11.922 -7.635 1.00 95.00 368 VAL A CA 1
ATOM 2921 C C . VAL A 1 368 ? 14.562 -12.961 -6.716 1.00 95.00 368 VAL A C 1
ATOM 2923 O O . VAL A 1 368 ? 15.210 -13.448 -5.785 1.00 95.00 368 VAL A O 1
ATOM 2926 N N . GLU A 1 369 ? 13.293 -13.281 -6.972 1.00 88.38 369 GLU A N 1
ATOM 2927 C CA . GLU A 1 369 ? 12.586 -14.328 -6.238 1.00 88.38 369 GLU A CA 1
ATOM 2928 C C . GLU A 1 369 ? 13.098 -15.708 -6.670 1.00 88.38 369 GLU A C 1
ATOM 2930 O O . GLU A 1 369 ? 13.435 -15.926 -7.837 1.00 88.38 369 GLU A O 1
ATOM 2935 N N . LYS A 1 370 ? 13.214 -16.618 -5.698 1.00 74.94 370 LYS A N 1
ATOM 2936 C CA . LYS A 1 370 ? 13.743 -17.972 -5.900 1.00 74.94 370 LYS A CA 1
ATOM 2937 C C . LYS A 1 370 ? 12.679 -18.963 -6.336 1.00 74.94 370 LYS A C 1
ATOM 2939 O O . LYS A 1 370 ? 11.532 -18.830 -5.857 1.00 74.94 370 LYS A O 1
#

Sequence (370 aa):
MKHIGWVAFLLFGVLVGAETIAMPQPASKQPRLYKPSPAKIATFEDAARIALAGGLRVCKAKVADSGEGKFIVQQGGKTLGEWEAQFSVYSDAKSFEVLEIDLDGNGANEIIVAEFTAQSNGMGVKYYNLFILADPRKNAFQSPVSFQMADYSAYGNFIKEPNSNETFILVTNWESRELAGKEDSYATYLTGRWFRYHNGKLQPAFEKPILARRLLKSFEQLRLNTLEDNVHPYSWLKHPKTEKLKTDPMATGIEVSAQNGVIEKYTRIEKKRAEDDDRVQVIQQIVVKFDSGQTATFRLYPDLDADEEPNANKAQEINQIGFLPAQFLLPESVTIFAVYDKLEGRQVRIVTYKGASEDVQPITMWLVEK

pLDDT: mean 86.89, std 15.8, range [37.94, 98.56]

Foldseek 3Di:
DDDDDDDDDDDDDDPPPPPPPPDPQPDFDAKDKWFWDWDDDPQFPGKTWTADPQQWIWMWTAGPPVRWIKIFIDHPRDTLDIDGDDDDPFFDRRQKMWIWGAAQLPPGTKIKIWGFHDADPPLRKTKTKIFTWDPVVVDRGDGTLIFMAIPDFSQQQFDDDPPDSHTKGWGWDWDFDAAPPDPPRGFIWTKTFIWGDDPRATDGPLVFFIKIHTDDPVLSVVCVVCVPPRNPPNVVSPDPRIDGHQADRVLVFAWPDKFKWFFADKDWDWDALDPPGPDTDTWIKTWTQTPVRDIAMETEPDDPPRPDPDDPNDGHYAPWEEEPPSNGTDPPRHDVCSHDVDRGGWMWMWTWGDDPDNPDTHIYIYTYDD

Secondary structure (DSSP, 8-state):
------------------------PPP-PPPEEE--EE---TTEEEEEEEE-GGGEEEEEEEETTT--EEEEEEETTEEEEEEEE--BTTB-TTSEEEEEE-SSSSSSPEEEEEEEEEE-TTT--EEEEEEEE--TTTS---PPEEEEEES--TTTSEEE-TT-SSEEEEEEEEEEEPPTT-TT--EEEEEEEEEEEETTEEEE-TTSPEEEEE--HHHHHHHHHTTT-TTTTHHHHTSTTSEEESS-GGGGS-EEEEEEEEEEEEEEEEEEEETTEEEEEEEEEEEEEETTS-EEEEEES--TT------TTPPEEE-EEEEETTTEEPPTTB-HHHH-S--TT-EEEEEEEP-SSTT---EEEEEE--

Radius of gyration: 25.99 Å; chains: 1; bounding box: 55×116×59 Å